Protein AF-A0A2V6A8P5-F1 (afdb_monomer)

Sequence (313 aa):
MTALAIDPACNVTTCRLWLGAAGGGVWRTTNALATTPSWSFVSGVLHSGAIGALTYDAAHGVLWAGTGEPNASGDSNAGAGIWKSTDGGNNWTFVPASVFNLSTFSPGSGTNGTYSGNAFLGRSIASIVVNPSNPNILYVSSTRGVVGISSTTGGGTSNPAPPRPPFGLFKSTDGGNTFKFIWDGGSSCPNLGFPGLCDGNSSDASLRGVTDVKLDPNNPNIVYAATYPSPNSSGGGIWRSTDAGVTWTQIHGPQNAADNSDRAAFDVVKLSPTVTRMYAQIGNAGLKCRPARAATSAPVNAGTTTSWLPLVL

Solvent-accessible surface area (backbone atoms only — not comparable to full-atom values): 15981 Å² total; per-residue (Å²): 116,53,22,60,29,60,46,88,81,44,46,91,84,44,15,39,35,38,39,18,18,66,69,70,23,33,33,37,27,57,32,62,74,46,99,76,55,60,78,43,84,33,44,83,85,59,86,36,38,14,17,12,18,42,34,56,44,74,84,77,50,35,34,38,38,20,14,1,20,46,77,68,50,96,81,19,36,28,9,59,26,45,34,39,12,75,65,82,35,73,51,75,43,81,49,62,27,32,31,72,74,38,60,18,37,42,89,96,72,47,74,49,48,64,28,67,46,47,52,33,55,48,21,1,22,24,21,60,37,66,39,83,91,40,72,30,34,34,42,40,19,16,11,48,8,27,57,66,72,45,98,46,92,91,53,49,36,60,49,69,72,76,52,43,60,57,49,13,34,30,38,22,77,62,58,39,50,39,44,43,75,54,38,19,35,37,78,84,57,70,69,63,102,56,99,72,70,57,32,46,71,51,80,23,20,21,79,43,8,16,50,33,52,47,58,40,80,73,43,72,42,28,32,36,38,17,12,16,8,9,60,77,34,86,14,20,10,34,31,39,13,79,60,61,48,51,44,72,43,81,75,38,70,38,70,44,33,70,39,53,69,21,36,33,49,72,50,71,44,67,76,46,90,83,29,48,39,40,44,31,36,56,44,68,76,97,72,79,92,69,71,66,50,35,24,38,47,60,50,72,81,52,99,68,92,78,54,69,44,68,65,82,130

Radius of gyration: 18.83 Å; Cα contacts (8 Å, |Δi|>4): 938; chains: 1; bounding box: 45×48×55 Å

pLDDT: mean 81.9, std 18.72, range [28.64, 98.5]

Nearest PDB structures (foldseek):
  6p2k-assembly1_B  TM=6.420E-01  e=2.690E-07  Simiduia agarivorans SA1 = DSM 21679
  8cuk-assembly3_C  TM=3.876E-01  e=9.031E-03  Saccharomyces cerevisiae
  6zqc-assembly1_UU  TM=2.233E-01  e=2.137E-03  Saccharomyces cerevisiae S288C
  7c3e-assembly1_B  TM=2.980E-01  e=3.416E-02  Orbilia oligospora ATCC 24927
  4nsx-assembly1_A  TM=2.164E-01  e=2.589E-02  Saccharomyces cerevisiae S288C

Secondary structure (DSSP, 8-state):
--EEEE-TT--SS-B-EEEE-SSS-EEEESBTTSSS---EE--SS-S-S-EEEEEEETTTTEEEEEES-TT--TT-BPPB-EEEESSTTSS-EE---EEEEEEEEETTTEEEEEEEEETTBTSEEEEEEEETTEEEEEEEEEE--B----SSTT----SPSSS-PPSSEEEESSTTSB-EEEE-S-SS----SSS----S-STTS-SSBEEEEEE-SS-TT-EEEEEPPPTTSS--EEEEESSTTSS-EEEE--S-TT-TT--EEEEEEEEETTEEEEEEEE-S---S------EEESPTTS-----EEEP--

Mean predicted aligned error: 8.08 Å

Foldseek 3Di:
DQEKEWDPPDDQVWTWIWDADQQQAIKIWGRVNDPDTDIDHQQPPQVTSAWNYWYQLNLQQKIKTWGWHLLPDPQTAAGQGMWMDNPSRNDIDGFFAWDFQQFAAAPPPGTQGTDTGHQRGQWGWQYKDADNVALQKIKTFTWFHWDDDDPDDPPTRSGDDPPDHAGEMWIGNGNNNYIDHQAQQFQPDADDPDRDDVNQRPLWGQNTYWNYKDAAPLHRLKIKTFTFARLRDQTGDIWIDNGNRNHIDHLDTAPDNNDSSKTKDKDWDDPDNQAIWMFMFIGHDPDDDPPRQRFTDGGPPDPDSDGRDGDDD

Structure (mmCIF, N/CA/C/O backbone):
data_AF-A0A2V6A8P5-F1
#
_entry.id   AF-A0A2V6A8P5-F1
#
loop_
_atom_site.group_PDB
_atom_site.id
_atom_site.type_symbol
_atom_site.label_atom_id
_atom_site.label_alt_id
_atom_site.label_comp_id
_atom_site.label_asym_id
_atom_site.label_entity_id
_atom_site.label_seq_id
_atom_site.pdbx_PDB_ins_code
_atom_site.Cartn_x
_atom_site.Cartn_y
_atom_site.Cartn_z
_atom_site.occupancy
_atom_site.B_iso_or_equiv
_atom_site.auth_seq_id
_atom_site.auth_comp_id
_atom_site.auth_asym_id
_atom_site.auth_atom_id
_atom_site.pdbx_PDB_model_num
ATOM 1 N N . MET A 1 1 ? 7.399 -3.698 14.949 1.00 79.12 1 MET A N 1
ATOM 2 C CA . MET A 1 1 ? 6.118 -3.311 14.323 1.00 79.12 1 MET A CA 1
ATOM 3 C C . MET A 1 1 ? 6.445 -2.657 13.001 1.00 79.12 1 MET A C 1
ATOM 5 O O . MET A 1 1 ? 7.385 -1.876 12.956 1.00 79.12 1 MET A O 1
ATOM 9 N N . THR A 1 2 ? 5.729 -3.018 11.950 1.00 90.31 2 THR A N 1
ATOM 10 C CA . THR A 1 2 ? 5.995 -2.598 10.566 1.00 90.31 2 THR A CA 1
ATOM 11 C C . THR A 1 2 ? 4.774 -1.952 9.919 1.00 90.31 2 THR A C 1
ATOM 13 O O . THR A 1 2 ? 4.938 -1.157 9.004 1.00 90.31 2 THR A O 1
ATOM 16 N N . ALA A 1 3 ? 3.572 -2.228 10.433 1.00 94.38 3 ALA A N 1
ATOM 17 C CA . ALA A 1 3 ? 2.332 -1.596 10.005 1.00 94.38 3 ALA A CA 1
ATOM 18 C C . ALA A 1 3 ? 1.396 -1.349 11.198 1.00 94.38 3 ALA A C 1
ATOM 20 O O . ALA A 1 3 ? 1.446 -2.070 12.198 1.00 94.38 3 ALA A O 1
ATOM 21 N N . LEU A 1 4 ? 0.529 -0.347 11.072 1.00 95.25 4 LEU A N 1
ATOM 22 C CA . LEU A 1 4 ? -0.461 0.048 12.070 1.00 95.25 4 LEU A CA 1
ATOM 23 C C . LEU A 1 4 ? -1.725 0.518 11.344 1.00 95.25 4 LEU A C 1
ATOM 25 O O . LEU A 1 4 ? -1.636 1.309 10.409 1.00 95.25 4 LEU A O 1
ATOM 29 N N . ALA A 1 5 ? -2.891 0.077 11.804 1.00 96.88 5 ALA A N 1
ATOM 30 C CA . ALA A 1 5 ? -4.176 0.658 11.430 1.00 96.88 5 ALA A CA 1
ATOM 31 C C . ALA A 1 5 ? -4.999 0.922 12.690 1.00 96.88 5 ALA A C 1
ATOM 33 O O . ALA A 1 5 ? -4.981 0.126 13.630 1.00 96.88 5 ALA A O 1
ATOM 34 N N . ILE A 1 6 ? -5.735 2.026 12.702 1.00 96.06 6 ILE A N 1
ATOM 35 C CA . ILE A 1 6 ? -6.626 2.403 13.797 1.00 96.06 6 ILE A CA 1
ATOM 36 C C . ILE A 1 6 ? -8.036 2.577 13.252 1.00 96.06 6 ILE A C 1
ATOM 38 O O . ILE A 1 6 ? -8.229 3.080 12.147 1.00 96.06 6 ILE A O 1
ATOM 42 N N . ASP A 1 7 ? -9.020 2.128 14.019 1.00 96.00 7 ASP A N 1
ATOM 43 C CA . ASP A 1 7 ? -10.416 2.402 13.724 1.00 96.00 7 ASP A CA 1
ATOM 44 C C . ASP A 1 7 ? -10.720 3.884 14.009 1.00 96.00 7 ASP A C 1
ATOM 46 O O . ASP A 1 7 ? -10.495 4.324 15.139 1.00 96.00 7 ASP A O 1
ATOM 50 N N . PRO A 1 8 ? -11.246 4.664 13.046 1.00 94.25 8 PRO A N 1
ATOM 51 C CA . PRO A 1 8 ? -11.625 6.059 13.272 1.00 94.25 8 PRO A CA 1
ATOM 52 C C . PRO A 1 8 ? -12.661 6.255 14.386 1.00 94.25 8 PRO A C 1
ATOM 54 O O . PRO A 1 8 ? -12.761 7.350 14.929 1.00 94.25 8 PRO A O 1
ATOM 57 N N . ALA A 1 9 ? -13.414 5.211 14.752 1.00 93.75 9 ALA A N 1
ATOM 58 C CA . ALA A 1 9 ? -14.329 5.237 15.893 1.00 93.75 9 ALA A CA 1
ATOM 59 C C . ALA A 1 9 ? -13.618 5.126 17.261 1.00 93.75 9 ALA A C 1
ATOM 61 O O . ALA A 1 9 ? -14.279 5.159 18.305 1.00 93.75 9 ALA A O 1
ATOM 62 N N . CYS A 1 10 ? -12.287 4.975 17.275 1.00 95.31 10 CYS A N 1
ATOM 63 C CA . CYS A 1 10 ? -11.488 4.914 18.491 1.00 95.31 10 CYS A CA 1
ATOM 64 C C . CYS A 1 10 ? -11.716 6.145 19.377 1.00 95.31 10 CYS A C 1
ATOM 66 O O . CYS A 1 10 ? -11.610 7.293 18.952 1.00 95.31 10 CYS A O 1
ATOM 68 N N . ASN A 1 11 ? -11.991 5.879 20.646 1.00 94.56 11 ASN A N 1
ATOM 69 C CA . ASN A 1 11 ? -12.129 6.858 21.707 1.00 94.56 11 ASN A CA 1
ATOM 70 C C . ASN A 1 11 ? -11.611 6.251 23.025 1.00 94.56 11 ASN A C 1
ATOM 72 O O . ASN A 1 11 ? -11.153 5.107 23.067 1.00 94.56 11 ASN A O 1
ATOM 76 N N . VAL A 1 12 ? -11.677 7.018 24.114 1.00 91.31 12 VAL A N 1
ATOM 77 C CA . VAL A 1 12 ? -11.114 6.628 25.418 1.00 91.31 12 VAL A CA 1
ATOM 78 C C . VAL A 1 12 ? -11.754 5.383 26.048 1.00 91.31 12 VAL A C 1
ATOM 80 O O . VAL A 1 12 ? -11.122 4.765 26.899 1.00 91.31 12 VAL A O 1
ATOM 83 N N . THR A 1 13 ? -12.973 4.992 25.655 1.00 90.06 13 THR A N 1
ATOM 84 C CA . THR A 1 13 ? -13.647 3.791 26.184 1.00 90.06 13 THR A CA 1
ATOM 85 C C . THR A 1 13 ? -13.493 2.585 25.260 1.00 90.06 13 THR A C 1
ATOM 87 O O . THR A 1 13 ? -13.288 1.469 25.734 1.00 90.06 13 THR A O 1
ATOM 90 N N . THR A 1 14 ? -13.546 2.796 23.944 1.00 92.75 14 THR A N 1
ATOM 91 C CA . THR A 1 14 ? -13.392 1.746 22.930 1.00 92.75 14 THR A CA 1
ATOM 92 C C . THR A 1 14 ? -12.397 2.190 21.872 1.00 92.75 14 THR A C 1
ATOM 94 O O . THR A 1 14 ? -12.655 3.153 21.153 1.00 92.75 14 THR A O 1
ATOM 97 N N . CYS A 1 15 ? -11.286 1.473 21.723 1.00 96.00 15 CYS A N 1
ATOM 98 C CA . CYS A 1 15 ? -10.281 1.800 20.718 1.00 96.00 15 CYS A CA 1
ATOM 99 C C . CYS A 1 15 ? -9.759 0.543 20.035 1.00 96.00 15 CYS A C 1
ATOM 101 O O . CYS A 1 15 ? -8.900 -0.168 20.567 1.00 96.00 15 CYS A O 1
ATOM 103 N N . ARG A 1 16 ? -10.297 0.277 18.842 1.00 96.69 16 ARG A N 1
ATOM 104 C CA . ARG A 1 16 ? -9.871 -0.840 18.006 1.00 96.69 16 ARG A CA 1
ATOM 105 C C . ARG A 1 16 ? -8.667 -0.450 17.157 1.00 96.69 16 ARG A C 1
ATOM 107 O O . ARG A 1 16 ? -8.680 0.570 16.474 1.00 96.69 16 ARG A O 1
ATOM 114 N N . LEU A 1 17 ? -7.629 -1.276 17.220 1.00 97.25 17 LEU A N 1
ATOM 115 C CA . LEU A 1 17 ? -6.342 -1.028 16.580 1.00 97.25 17 LEU A CA 1
ATOM 116 C C . LEU A 1 17 ? -5.724 -2.359 16.139 1.00 97.25 17 LEU A C 1
ATOM 118 O O . LEU A 1 17 ? -5.846 -3.368 16.841 1.00 97.25 17 LEU A O 1
ATOM 122 N N . TRP A 1 18 ? -5.059 -2.351 14.985 1.00 98.12 18 TRP A N 1
ATOM 123 C CA . TRP A 1 18 ? -4.348 -3.493 14.416 1.00 98.12 18 TRP A CA 1
ATOM 124 C C . TRP A 1 18 ? -2.866 -3.200 14.214 1.00 98.12 18 TRP A C 1
ATOM 126 O O . TRP A 1 18 ? -2.501 -2.139 13.711 1.00 98.12 18 TRP A O 1
ATOM 136 N N . LEU A 1 19 ? -2.020 -4.167 14.553 1.00 97.12 19 LEU A N 1
ATOM 137 C CA . LEU A 1 19 ? -0.571 -4.105 14.404 1.00 97.12 19 LEU A CA 1
ATOM 138 C C . LEU A 1 19 ? -0.075 -5.180 13.455 1.00 97.12 19 LEU A C 1
ATOM 140 O O . LEU A 1 19 ? -0.443 -6.340 13.599 1.00 97.12 19 LEU A O 1
ATOM 144 N N . GLY A 1 20 ? 0.809 -4.799 12.542 1.00 95.88 20 GLY A N 1
ATOM 145 C CA . GLY A 1 20 ? 1.588 -5.703 11.709 1.00 95.88 20 GLY A CA 1
ATOM 146 C C . GLY A 1 20 ? 3.015 -5.824 12.233 1.00 95.88 20 GLY A C 1
ATOM 147 O O . GLY A 1 20 ? 3.639 -4.829 12.626 1.00 95.88 20 GLY A O 1
ATOM 148 N N . ALA A 1 21 ? 3.540 -7.044 12.249 1.00 93.19 21 ALA A N 1
ATOM 149 C CA . ALA A 1 21 ? 4.915 -7.334 12.632 1.00 93.19 21 ALA A CA 1
ATOM 150 C C . ALA A 1 21 ? 5.784 -7.743 11.430 1.00 93.19 21 ALA A C 1
ATOM 152 O O . ALA A 1 21 ? 5.290 -8.254 10.429 1.00 93.19 21 ALA A O 1
ATOM 153 N N . ALA A 1 22 ? 7.097 -7.570 11.599 1.00 89.00 22 ALA A N 1
ATOM 154 C CA . ALA A 1 22 ? 8.154 -7.970 10.667 1.00 89.00 22 ALA A CA 1
ATOM 155 C C . ALA A 1 22 ? 8.118 -9.468 10.302 1.00 89.00 22 ALA A C 1
ATOM 157 O O . ALA A 1 22 ? 8.362 -9.851 9.168 1.00 89.00 22 ALA A O 1
ATOM 158 N N . GLY A 1 23 ? 7.741 -10.318 11.261 1.00 88.56 23 GLY A N 1
ATOM 159 C CA . GLY A 1 23 ? 7.624 -11.770 11.081 1.00 88.56 23 GLY A CA 1
ATOM 160 C C . GLY A 1 23 ? 6.649 -12.422 12.064 1.00 88.56 23 GLY A C 1
ATOM 161 O O . GLY A 1 23 ? 6.809 -13.582 12.418 1.00 88.56 23 GLY A O 1
ATOM 162 N N . GLY A 1 24 ? 5.672 -11.659 12.561 1.00 91.38 24 GLY A N 1
ATOM 163 C CA . GLY A 1 24 ? 4.768 -12.069 13.646 1.00 91.38 24 GLY A CA 1
ATOM 164 C C . GLY A 1 24 ? 3.286 -11.860 13.344 1.00 91.38 24 GLY A C 1
ATOM 165 O O . GLY A 1 24 ? 2.476 -11.908 14.266 1.00 91.38 24 GLY A O 1
ATOM 166 N N . GLY A 1 25 ? 2.941 -11.589 12.083 1.00 95.12 25 GLY A N 1
ATOM 167 C CA . GLY A 1 25 ? 1.573 -11.433 11.604 1.00 95.12 25 GLY A CA 1
ATOM 168 C C . GLY A 1 25 ? 0.853 -10.176 12.104 1.00 95.12 25 GLY A C 1
ATOM 169 O O . GLY A 1 25 ? 1.473 -9.182 12.490 1.00 95.12 25 GLY A O 1
ATOM 170 N N . VAL A 1 26 ? -0.475 -10.230 12.045 1.00 97.75 26 VAL A N 1
ATOM 171 C CA . VAL A 1 26 ? -1.430 -9.209 12.464 1.00 97.75 26 VAL A CA 1
ATOM 172 C C . VAL A 1 26 ? -1.963 -9.505 13.866 1.00 97.75 26 VAL A C 1
ATOM 174 O O . VAL A 1 26 ? -2.438 -10.606 14.155 1.00 97.75 26 VAL A O 1
ATOM 177 N N . TRP A 1 27 ? -1.942 -8.484 14.715 1.00 97.50 27 TRP A N 1
ATOM 178 C CA . TRP A 1 27 ? -2.516 -8.475 16.059 1.00 97.50 27 TRP A CA 1
ATOM 179 C C . TRP A 1 27 ? -3.604 -7.414 16.149 1.00 97.50 27 TRP A C 1
ATOM 181 O O . TRP A 1 27 ? -3.494 -6.369 15.516 1.00 97.50 27 TRP A O 1
ATOM 191 N N . ARG A 1 28 ? -4.639 -7.655 16.951 1.00 97.62 28 ARG A N 1
ATOM 192 C CA . ARG A 1 28 ? -5.741 -6.719 17.190 1.00 97.62 28 ARG A CA 1
ATOM 193 C C . ARG A 1 28 ? -5.943 -6.491 18.678 1.00 97.62 28 ARG A C 1
ATOM 195 O O . ARG A 1 28 ? -5.914 -7.438 19.456 1.00 97.62 28 ARG A O 1
ATOM 202 N N . THR A 1 29 ? -6.256 -5.258 19.039 1.00 97.31 29 THR A N 1
ATOM 203 C CA . THR A 1 29 ? -6.829 -4.886 20.335 1.00 97.31 29 THR A CA 1
ATOM 204 C C . THR A 1 29 ? -8.140 -4.127 20.122 1.00 97.31 29 THR A C 1
ATOM 206 O O . THR A 1 29 ? -8.362 -3.563 19.048 1.00 97.31 29 THR A O 1
ATOM 209 N N . THR A 1 30 ? -9.020 -4.118 21.123 1.00 96.38 30 THR A N 1
ATOM 210 C CA . THR A 1 30 ? -10.238 -3.282 21.170 1.00 96.38 30 THR A CA 1
ATOM 211 C C . THR A 1 30 ? -10.182 -2.215 22.266 1.00 96.38 30 THR A C 1
ATOM 213 O O . THR A 1 30 ? -11.103 -1.407 22.389 1.00 96.38 30 THR A O 1
ATOM 216 N N . ASN A 1 31 ? -9.108 -2.198 23.056 1.00 96.19 31 ASN A N 1
ATOM 217 C CA . ASN A 1 31 ? -8.891 -1.291 24.176 1.00 96.19 31 ASN A CA 1
ATOM 218 C C . ASN A 1 31 ? -7.477 -0.687 24.127 1.00 96.19 31 ASN A C 1
ATOM 220 O O . ASN A 1 31 ? -6.791 -0.630 25.144 1.00 96.19 31 ASN A O 1
ATOM 224 N N . ALA A 1 32 ? -7.043 -0.217 22.950 1.00 96.06 32 ALA A N 1
ATOM 225 C CA . ALA A 1 32 ? -5.676 0.271 22.728 1.00 96.06 32 ALA A CA 1
ATOM 226 C C . ALA A 1 32 ? -5.230 1.397 23.681 1.00 96.06 32 ALA A C 1
ATOM 228 O O . ALA A 1 32 ? -4.035 1.560 23.905 1.00 96.06 32 ALA A O 1
ATOM 229 N N . LEU A 1 33 ? -6.181 2.168 24.222 1.00 95.50 33 LEU A N 1
ATOM 230 C CA . LEU A 1 33 ? -5.933 3.278 25.150 1.00 95.50 33 LEU A CA 1
ATOM 231 C C . LEU A 1 33 ? -6.040 2.880 26.634 1.00 95.50 33 LEU A C 1
ATOM 233 O O . LEU A 1 33 ? -5.908 3.738 27.504 1.00 95.50 33 LEU A O 1
ATOM 237 N N . ALA A 1 34 ? -6.293 1.605 26.946 1.00 94.38 34 ALA A N 1
ATOM 238 C CA . ALA A 1 34 ? -6.273 1.117 28.322 1.00 94.38 34 ALA A CA 1
ATOM 239 C C . ALA A 1 34 ? -4.844 1.128 28.889 1.00 94.38 34 ALA A C 1
ATOM 241 O O . ALA A 1 34 ? -3.869 1.018 28.150 1.00 94.38 34 ALA A O 1
ATOM 242 N N . THR A 1 35 ? -4.717 1.184 30.217 1.00 94.62 35 THR A N 1
ATOM 243 C CA . THR A 1 35 ? -3.418 1.080 30.910 1.00 94.62 35 THR A CA 1
ATOM 244 C C . THR A 1 35 ? -2.680 -0.217 30.575 1.00 94.62 35 THR A C 1
ATOM 246 O O . THR A 1 35 ? -1.459 -0.215 30.439 1.00 94.62 35 THR A O 1
ATOM 249 N N . THR A 1 36 ? -3.433 -1.302 30.385 1.00 94.88 36 THR A N 1
ATOM 250 C CA . THR A 1 36 ? -2.929 -2.601 29.936 1.00 94.88 36 THR A CA 1
ATOM 251 C C . THR A 1 36 ? -3.817 -3.116 28.797 1.00 94.88 36 THR A C 1
ATOM 253 O O . THR A 1 36 ? -4.815 -3.796 29.057 1.00 94.88 36 THR A O 1
ATOM 256 N N . PRO A 1 37 ? -3.510 -2.780 27.531 1.00 95.25 37 PRO A N 1
ATOM 257 C CA . PRO A 1 37 ? -4.284 -3.250 26.386 1.00 95.25 37 PRO A CA 1
ATOM 258 C C . PRO A 1 37 ? -4.187 -4.769 26.227 1.00 95.25 37 PRO A C 1
ATOM 260 O O . PRO A 1 37 ? -3.113 -5.353 26.391 1.00 95.25 37 PRO A O 1
ATOM 263 N N . SER A 1 38 ? -5.295 -5.415 25.866 1.00 96.00 38 SER A N 1
ATOM 264 C CA . SER A 1 38 ? -5.312 -6.841 25.534 1.00 96.00 38 SER A CA 1
ATOM 265 C C . SER A 1 38 ? -5.185 -7.030 24.026 1.00 96.00 38 SER A C 1
ATOM 267 O O . SER A 1 38 ? -5.804 -6.312 23.238 1.00 96.00 38 SER A O 1
ATOM 269 N N . TRP A 1 39 ? -4.370 -8.001 23.617 1.00 96.50 39 TRP A N 1
ATOM 270 C CA . TRP A 1 39 ? -4.069 -8.269 22.214 1.00 96.50 39 TRP A CA 1
ATOM 271 C C . TRP A 1 39 ? -4.465 -9.688 21.829 1.00 96.50 39 TRP A C 1
ATOM 273 O O . TRP A 1 39 ? -4.246 -10.639 22.576 1.00 96.50 39 TRP A O 1
ATOM 283 N N . SER A 1 40 ? -5.014 -9.834 20.630 1.00 96.56 40 SER A N 1
ATOM 284 C CA . SER A 1 40 ? -5.330 -11.117 20.011 1.00 96.56 40 SER A CA 1
ATOM 285 C C . SER A 1 40 ? -4.594 -11.232 18.685 1.00 96.56 40 SER A C 1
ATOM 287 O O . SER A 1 40 ? -4.610 -10.298 17.884 1.00 96.56 40 SER A O 1
ATOM 289 N N . PHE A 1 41 ? -3.963 -12.375 18.437 1.00 96.25 41 PHE A N 1
ATOM 290 C CA . PHE A 1 41 ? -3.414 -12.691 17.123 1.00 96.25 41 PHE A CA 1
ATOM 291 C C . PHE A 1 41 ? -4.560 -12.993 16.151 1.00 96.25 41 PHE A C 1
ATOM 293 O O . PHE A 1 41 ? -5.425 -13.810 16.459 1.00 96.25 41 PHE A O 1
ATOM 300 N N . VAL A 1 42 ? -4.577 -12.329 14.993 1.00 96.38 42 VAL A N 1
ATOM 301 C CA . VAL A 1 42 ? -5.696 -12.387 14.035 1.00 96.38 42 VAL A CA 1
ATOM 302 C C . VAL A 1 42 ? -5.253 -12.696 12.602 1.00 96.38 42 VAL A C 1
ATOM 304 O O . VAL A 1 42 ? -6.032 -12.550 11.681 1.00 96.38 42 VAL A O 1
ATOM 307 N N . SER A 1 43 ? -4.013 -13.117 12.348 1.00 90.56 43 SER A N 1
ATOM 308 C CA . SER A 1 43 ? -3.564 -13.327 10.955 1.00 90.56 43 SER A CA 1
ATOM 309 C C . SER A 1 43 ? -4.275 -14.472 10.237 1.00 90.56 43 SER A C 1
ATOM 311 O O . SER A 1 43 ? -4.459 -14.413 9.028 1.00 90.56 43 SER A O 1
ATOM 313 N N . GLY A 1 44 ? -4.602 -15.559 10.945 1.00 82.94 44 GLY A N 1
ATOM 314 C CA . GLY A 1 44 ? -4.939 -16.818 10.279 1.00 82.94 44 GLY A CA 1
ATOM 315 C C . GLY A 1 44 ? -3.839 -17.222 9.282 1.00 82.94 44 GLY A C 1
ATOM 316 O O . GLY A 1 44 ? -2.670 -17.320 9.659 1.00 82.94 44 GLY A O 1
ATOM 317 N N . VAL A 1 45 ? -4.204 -17.410 8.008 1.00 79.81 45 VAL A N 1
ATOM 318 C CA . VAL A 1 45 ? -3.300 -17.803 6.914 1.00 79.81 45 VAL A CA 1
ATOM 319 C C . VAL A 1 45 ? -3.087 -16.624 5.952 1.00 79.81 45 VAL A C 1
ATOM 321 O O . VAL A 1 45 ? -3.871 -16.426 5.034 1.00 79.81 45 VAL A O 1
ATOM 324 N N . LEU A 1 46 ? -2.010 -15.851 6.142 1.00 89.19 46 LEU A N 1
ATOM 325 C CA . LEU A 1 46 ? -1.602 -14.764 5.223 1.00 89.19 46 LEU A CA 1
ATOM 326 C C . LEU A 1 46 ? -0.473 -15.172 4.261 1.00 89.19 46 LEU A C 1
ATOM 328 O O . LEU A 1 46 ? 0.059 -14.338 3.532 1.00 89.19 46 LEU A O 1
ATOM 332 N N . HIS A 1 47 ? -0.062 -16.445 4.284 1.00 89.44 47 HIS A N 1
ATOM 333 C CA . HIS A 1 47 ? 1.071 -17.016 3.529 1.00 89.44 47 HIS A CA 1
ATOM 334 C C . HIS A 1 47 ? 2.453 -16.372 3.786 1.00 89.44 47 HIS A C 1
ATOM 336 O O . HIS A 1 47 ? 3.458 -16.865 3.286 1.00 89.44 47 HIS A O 1
ATOM 342 N N . SER A 1 48 ? 2.530 -15.318 4.598 1.00 89.38 48 SER A N 1
ATOM 343 C CA . SER A 1 48 ? 3.758 -14.743 5.142 1.00 89.38 48 SER A CA 1
ATOM 344 C C . SER A 1 48 ? 3.458 -14.121 6.507 1.00 89.38 48 SER A C 1
ATOM 346 O O . SER A 1 48 ? 2.411 -13.502 6.698 1.00 89.38 48 SER A O 1
ATOM 348 N N . GLY A 1 49 ? 4.369 -14.297 7.468 1.00 90.06 49 GLY A N 1
ATOM 349 C CA . GLY A 1 49 ? 4.289 -13.651 8.783 1.00 90.06 49 GLY A CA 1
ATOM 350 C C . GLY A 1 49 ? 4.721 -12.181 8.763 1.00 90.06 49 GLY A C 1
ATOM 351 O O . GLY A 1 49 ? 4.533 -11.480 9.756 1.00 90.06 49 GLY A O 1
ATOM 352 N N . ALA A 1 50 ? 5.299 -11.719 7.654 1.00 93.56 50 ALA A N 1
ATOM 353 C CA . ALA A 1 50 ? 5.710 -10.340 7.460 1.00 93.56 50 ALA A CA 1
ATOM 354 C C . ALA A 1 50 ? 4.539 -9.484 6.984 1.00 93.56 50 ALA A C 1
ATOM 356 O O . ALA A 1 50 ? 3.928 -9.795 5.961 1.00 93.56 50 ALA A O 1
ATOM 357 N N . ILE A 1 51 ? 4.252 -8.394 7.696 1.00 96.94 51 ILE A N 1
ATOM 358 C CA . ILE A 1 51 ? 3.155 -7.472 7.382 1.00 96.94 51 ILE A CA 1
ATOM 359 C C . ILE A 1 51 ? 3.710 -6.075 7.134 1.00 96.94 51 ILE A C 1
ATOM 361 O O . ILE A 1 51 ? 4.197 -5.426 8.057 1.00 96.94 51 ILE A O 1
ATOM 365 N N . GLY A 1 52 ? 3.604 -5.598 5.902 1.00 96.00 52 GLY A N 1
ATOM 366 C CA . GLY A 1 52 ? 4.176 -4.325 5.470 1.00 96.00 52 GLY A CA 1
ATOM 367 C C . GLY A 1 52 ? 3.158 -3.200 5.394 1.00 96.00 52 GLY A C 1
ATOM 368 O O . GLY A 1 52 ? 3.512 -2.043 5.594 1.00 96.00 52 GLY A O 1
ATOM 369 N N . ALA A 1 53 ? 1.883 -3.540 5.193 1.00 97.31 53 ALA A N 1
ATOM 370 C CA . ALA A 1 53 ? 0.796 -2.574 5.157 1.00 97.31 53 ALA A CA 1
ATOM 371 C C . ALA A 1 53 ? -0.435 -3.091 5.904 1.00 97.31 53 ALA A C 1
ATOM 373 O O . ALA A 1 53 ? -0.818 -4.254 5.769 1.00 97.31 53 ALA A O 1
ATOM 374 N N . LEU A 1 54 ? -1.079 -2.196 6.648 1.00 97.75 54 LEU A N 1
ATOM 375 C CA . LEU A 1 54 ? -2.415 -2.371 7.202 1.00 97.75 54 LEU A CA 1
ATOM 376 C C . LEU A 1 54 ? -3.204 -1.098 6.932 1.00 97.75 54 LEU A C 1
ATOM 378 O O . LEU A 1 54 ? -2.700 0.004 7.133 1.00 97.75 54 LEU A O 1
ATOM 382 N N . THR A 1 55 ? -4.440 -1.233 6.469 1.00 97.25 55 THR A N 1
ATOM 383 C CA . THR A 1 55 ? -5.335 -0.092 6.252 1.00 97.25 55 THR A CA 1
ATOM 384 C C . THR A 1 55 ? -6.759 -0.505 6.541 1.00 97.25 55 THR A C 1
ATOM 386 O O . THR A 1 55 ? -7.239 -1.498 6.001 1.00 97.25 55 THR A O 1
ATOM 389 N N . TYR A 1 56 ? -7.428 0.252 7.406 1.00 97.69 56 TYR A N 1
ATOM 390 C CA . TYR A 1 56 ? -8.837 0.052 7.701 1.00 97.69 56 TYR A CA 1
ATOM 391 C C . TYR A 1 56 ? -9.665 1.086 6.945 1.00 97.69 56 TYR A C 1
ATOM 393 O O . TYR A 1 56 ? -9.651 2.275 7.258 1.00 97.69 56 TYR A O 1
ATOM 401 N N . ASP A 1 57 ? -10.376 0.613 5.932 1.00 96.31 57 ASP A N 1
ATOM 402 C CA . ASP A 1 57 ? -11.355 1.388 5.193 1.00 96.31 57 ASP A CA 1
ATOM 403 C C . ASP A 1 57 ? -12.678 1.380 5.964 1.00 96.31 57 ASP A C 1
ATOM 405 O O . ASP A 1 57 ? -13.530 0.505 5.796 1.00 96.31 57 ASP A O 1
ATOM 409 N N . ALA A 1 58 ? -12.821 2.351 6.865 1.00 94.06 58 ALA A N 1
ATOM 410 C CA . ALA A 1 58 ? -13.984 2.458 7.736 1.00 94.06 58 ALA A CA 1
ATOM 411 C C . ALA A 1 58 ? -15.286 2.756 6.977 1.00 94.06 58 ALA A C 1
ATOM 413 O O . ALA A 1 58 ? -16.350 2.365 7.452 1.00 94.06 58 ALA A O 1
ATOM 414 N N . ALA A 1 59 ? -15.214 3.399 5.804 1.00 93.62 59 ALA A N 1
ATOM 415 C CA . ALA A 1 59 ? -16.390 3.696 4.985 1.00 93.62 59 ALA A CA 1
ATOM 416 C C . ALA A 1 59 ? -17.061 2.416 4.459 1.00 93.62 59 ALA A C 1
ATOM 418 O O . ALA A 1 59 ? -18.276 2.389 4.271 1.00 93.62 59 ALA A O 1
ATOM 419 N N . HIS A 1 60 ? -16.281 1.346 4.283 1.00 95.38 60 HIS A N 1
ATOM 420 C CA . HIS A 1 60 ? -16.757 0.068 3.750 1.00 95.38 60 HIS A CA 1
ATOM 421 C C . HIS A 1 60 ? -16.576 -1.108 4.723 1.00 95.38 60 HIS A C 1
ATOM 423 O O . HIS A 1 60 ? -16.935 -2.238 4.396 1.00 95.38 60 HIS A O 1
ATOM 429 N N . GLY A 1 61 ? -16.027 -0.867 5.919 1.00 95.94 61 GLY A N 1
ATOM 430 C CA . GLY A 1 61 ? -15.813 -1.888 6.946 1.00 95.94 61 GLY A CA 1
ATOM 431 C C . GLY A 1 61 ? -14.776 -2.950 6.564 1.00 95.94 61 GLY A C 1
ATOM 432 O O . GLY A 1 61 ? -14.885 -4.092 7.010 1.00 95.94 61 GLY A O 1
ATOM 433 N N . VAL A 1 62 ? -13.783 -2.601 5.737 1.00 97.81 62 VAL A N 1
ATOM 434 C CA . VAL A 1 62 ? -12.784 -3.552 5.222 1.00 97.81 62 VAL A CA 1
ATOM 435 C C . VAL A 1 62 ? -11.402 -3.253 5.788 1.00 97.81 62 VAL A C 1
ATOM 437 O O . VAL A 1 62 ? -10.866 -2.159 5.629 1.00 97.81 62 VAL A O 1
ATOM 440 N N . LEU A 1 63 ? -10.785 -4.253 6.411 1.00 98.00 63 LEU A N 1
ATOM 441 C CA . LEU A 1 63 ? -9.374 -4.228 6.776 1.00 98.00 63 LEU A CA 1
ATOM 442 C C . LEU A 1 63 ? -8.549 -4.867 5.659 1.00 98.00 63 LEU A C 1
ATOM 444 O O . LEU A 1 63 ? -8.757 -6.029 5.318 1.00 98.00 63 LEU A O 1
ATOM 448 N N . TRP A 1 64 ? -7.588 -4.128 5.125 1.00 98.19 64 TRP A N 1
ATOM 449 C CA . TRP A 1 64 ? -6.630 -4.596 4.132 1.00 98.19 64 TRP A CA 1
ATOM 450 C C . TRP A 1 64 ? -5.286 -4.885 4.790 1.00 98.19 64 TRP A C 1
ATOM 452 O O . TRP A 1 64 ? -4.827 -4.112 5.633 1.00 98.19 64 TRP A O 1
ATOM 462 N N . ALA A 1 65 ? -4.646 -5.975 4.373 1.00 98.06 65 ALA A N 1
ATOM 463 C CA . ALA A 1 65 ? -3.291 -6.331 4.766 1.00 98.06 65 ALA A CA 1
ATOM 464 C C . ALA A 1 65 ? -2.424 -6.582 3.535 1.00 98.06 65 ALA A C 1
ATOM 466 O O . ALA A 1 65 ? -2.794 -7.329 2.631 1.00 98.06 65 ALA A O 1
ATOM 467 N N . GLY A 1 66 ? -1.248 -5.971 3.524 1.00 97.69 66 GLY A N 1
ATOM 468 C CA . GLY A 1 66 ? -0.187 -6.245 2.571 1.00 97.69 66 GLY A CA 1
ATOM 469 C C . GLY A 1 66 ? 0.943 -6.987 3.261 1.00 97.69 66 GLY A C 1
ATOM 470 O O . GLY A 1 66 ? 1.418 -6.559 4.313 1.00 97.69 66 GLY A O 1
ATOM 471 N N . THR A 1 67 ? 1.368 -8.101 2.678 1.00 96.81 67 THR A N 1
ATOM 472 C CA . THR A 1 67 ? 2.441 -8.925 3.249 1.00 96.81 67 THR A CA 1
ATOM 473 C C . THR A 1 67 ? 3.828 -8.508 2.744 1.00 96.81 67 THR A C 1
ATOM 475 O O . THR A 1 67 ? 3.960 -7.846 1.712 1.00 96.81 67 THR A O 1
ATOM 478 N N . GLY A 1 68 ? 4.867 -8.914 3.474 1.00 94.31 68 GLY A N 1
ATOM 479 C CA . GLY A 1 68 ? 6.271 -8.571 3.238 1.00 94.31 68 GLY A CA 1
ATOM 480 C C . GLY A 1 68 ? 6.744 -7.349 4.024 1.00 94.31 68 GLY A C 1
ATOM 481 O O . GLY A 1 68 ? 5.955 -6.664 4.663 1.00 94.31 68 GLY A O 1
ATOM 482 N N . GLU A 1 69 ? 8.045 -7.079 3.997 1.00 91.81 69 GLU A N 1
ATOM 483 C CA . GLU A 1 69 ? 8.680 -6.007 4.768 1.00 91.81 69 GLU A CA 1
ATOM 484 C C . GLU A 1 69 ? 9.263 -4.938 3.838 1.00 91.81 69 GLU A C 1
ATOM 486 O O . GLU A 1 69 ? 10.223 -5.206 3.108 1.00 91.81 69 GLU A O 1
ATOM 491 N N . PRO A 1 70 ? 8.713 -3.714 3.830 1.00 90.62 70 PRO A N 1
ATOM 492 C CA . PRO A 1 70 ? 9.076 -2.698 2.849 1.00 90.62 70 PRO A CA 1
ATOM 493 C C . PRO A 1 70 ? 10.277 -1.835 3.264 1.00 90.62 70 PRO A C 1
ATOM 495 O O . PRO A 1 70 ? 10.471 -0.739 2.746 1.00 90.62 70 PRO A O 1
ATOM 498 N N . ASN A 1 71 ? 11.081 -2.301 4.225 1.00 85.12 71 ASN A N 1
ATOM 499 C CA . ASN A 1 71 ? 12.187 -1.529 4.802 1.00 85.12 71 ASN A CA 1
ATOM 500 C C . ASN A 1 71 ? 13.499 -1.669 4.020 1.00 85.12 71 ASN A C 1
ATOM 502 O O . ASN A 1 71 ? 14.463 -0.964 4.312 1.00 85.12 71 ASN A O 1
ATOM 506 N N . ALA A 1 72 ? 13.527 -2.563 3.027 1.00 76.69 72 ALA A N 1
ATOM 507 C CA . ALA A 1 72 ? 14.670 -2.816 2.158 1.00 76.69 72 ALA A CA 1
ATOM 508 C C . ALA A 1 72 ? 15.981 -3.133 2.910 1.00 76.69 72 ALA A C 1
ATOM 510 O O . ALA A 1 72 ? 17.072 -2.792 2.442 1.00 76.69 72 ALA A O 1
ATOM 511 N N . SER A 1 73 ? 15.866 -3.798 4.060 1.00 77.38 73 SER A N 1
ATOM 512 C CA . SER A 1 73 ? 16.988 -4.423 4.757 1.00 77.38 73 SER A CA 1
ATOM 513 C C . SER A 1 73 ? 17.344 -5.763 4.101 1.00 77.38 73 SER A C 1
ATOM 515 O O . SER A 1 73 ? 16.552 -6.333 3.348 1.00 77.38 73 SER A O 1
ATOM 517 N N . GLY A 1 74 ? 18.543 -6.279 4.379 1.00 72.31 74 GLY A N 1
ATOM 518 C CA . GLY A 1 74 ? 18.986 -7.583 3.872 1.00 72.31 74 GLY A CA 1
ATOM 519 C C . GLY A 1 74 ? 18.144 -8.760 4.380 1.00 72.31 74 GLY A C 1
ATOM 520 O O . GLY A 1 74 ? 18.074 -9.788 3.715 1.00 72.31 74 GLY A O 1
ATOM 521 N N . ASP A 1 75 ? 17.477 -8.585 5.519 1.00 75.88 75 ASP A N 1
ATOM 522 C CA . ASP A 1 75 ? 16.558 -9.529 6.156 1.00 75.88 75 ASP A CA 1
ATOM 523 C C . ASP A 1 75 ? 15.074 -9.184 5.932 1.00 75.88 75 ASP A C 1
ATOM 525 O O . ASP A 1 75 ? 14.212 -9.866 6.472 1.00 75.88 75 ASP A O 1
ATOM 529 N N . SER A 1 76 ? 14.755 -8.162 5.122 1.00 84.81 76 SER A N 1
ATOM 530 C CA . SER A 1 76 ? 13.369 -7.783 4.822 1.00 84.81 76 SER A CA 1
ATOM 531 C C . SER A 1 76 ? 12.677 -8.829 3.953 1.00 84.81 76 SER A C 1
ATOM 533 O O . SER A 1 76 ? 12.913 -8.913 2.745 1.00 84.81 76 SER A O 1
ATOM 535 N N . ASN A 1 77 ? 11.787 -9.603 4.563 1.00 87.06 77 ASN A N 1
ATOM 536 C CA . ASN A 1 77 ? 11.131 -10.740 3.932 1.00 87.06 77 ASN A CA 1
ATOM 537 C C . ASN A 1 77 ? 10.132 -10.306 2.858 1.00 87.06 77 ASN A C 1
ATOM 539 O O . ASN A 1 77 ? 9.373 -9.352 3.027 1.00 87.06 77 ASN A O 1
ATOM 543 N N . ALA A 1 78 ? 10.096 -11.037 1.748 1.00 89.75 78 ALA A N 1
ATOM 544 C CA . ALA A 1 78 ? 9.076 -10.859 0.730 1.00 89.75 78 ALA A CA 1
ATOM 545 C C . ALA A 1 78 ? 7.686 -11.287 1.226 1.00 89.75 78 ALA A C 1
ATOM 547 O O . ALA A 1 78 ? 7.522 -12.169 2.075 1.00 89.75 78 ALA A O 1
ATOM 548 N N . GLY A 1 79 ? 6.668 -10.657 0.652 1.00 92.19 79 GLY A N 1
ATOM 549 C CA . GLY A 1 79 ? 5.273 -10.991 0.858 1.00 92.19 79 GLY A CA 1
ATOM 550 C C . GLY A 1 79 ? 4.739 -12.011 -0.140 1.00 92.19 79 GLY A C 1
ATOM 551 O O . GLY A 1 79 ? 5.365 -12.374 -1.139 1.00 92.19 79 GLY A O 1
ATOM 552 N N . ALA A 1 80 ? 3.512 -12.425 0.138 1.00 93.31 80 ALA A N 1
ATOM 553 C CA . ALA A 1 80 ? 2.683 -13.299 -0.673 1.00 93.31 80 ALA A CA 1
ATOM 554 C C . ALA A 1 80 ? 1.469 -12.564 -1.277 1.00 93.31 80 ALA A C 1
ATOM 556 O O . ALA A 1 80 ? 0.539 -13.212 -1.742 1.00 93.31 80 ALA A O 1
ATOM 557 N N . GLY A 1 81 ? 1.468 -11.227 -1.277 1.00 95.62 81 GLY A N 1
ATOM 558 C CA . GLY A 1 81 ? 0.423 -10.389 -1.865 1.00 95.62 81 GLY A CA 1
ATOM 559 C C . GLY A 1 81 ? -0.435 -9.639 -0.846 1.00 95.62 81 GLY A C 1
ATOM 560 O O . GLY A 1 81 ? 0.003 -9.355 0.276 1.00 95.62 81 GLY A O 1
ATOM 561 N N . ILE A 1 82 ? -1.651 -9.286 -1.268 1.00 98.00 82 ILE A N 1
ATOM 562 C CA . ILE A 1 82 ? -2.615 -8.507 -0.485 1.00 98.00 82 ILE A CA 1
ATOM 563 C C . ILE A 1 82 ? -3.845 -9.338 -0.104 1.00 98.00 82 ILE A C 1
ATOM 565 O O . ILE A 1 82 ? -4.291 -10.220 -0.838 1.00 98.00 82 ILE A O 1
ATOM 569 N N . TRP A 1 83 ? -4.395 -9.023 1.062 1.00 98.06 83 TRP A N 1
ATOM 570 C CA . TRP A 1 83 ? -5.502 -9.718 1.705 1.00 98.06 83 TRP A CA 1
ATOM 571 C C . TRP A 1 83 ? -6.516 -8.707 2.221 1.00 98.06 83 TRP A C 1
ATOM 573 O O . TRP A 1 83 ? -6.156 -7.575 2.556 1.00 98.06 83 TRP A O 1
ATOM 583 N N . LYS A 1 84 ? -7.776 -9.123 2.335 1.00 97.25 84 LYS A N 1
ATOM 584 C CA . LYS A 1 84 ? -8.826 -8.312 2.957 1.00 97.25 84 LYS A CA 1
ATOM 585 C C . LYS A 1 84 ? -9.641 -9.100 3.970 1.00 97.25 84 LYS A C 1
ATOM 587 O O . LYS A 1 84 ? -9.816 -10.307 3.824 1.00 97.25 84 LYS A O 1
ATOM 592 N N . SER A 1 85 ? -10.174 -8.401 4.957 1.00 97.88 85 SER A N 1
ATOM 593 C CA . SER A 1 85 ? -11.063 -8.926 5.983 1.00 97.88 85 SER A CA 1
ATOM 594 C C . SER A 1 85 ? -12.253 -7.991 6.169 1.00 97.88 85 SER A C 1
ATOM 596 O O . SER A 1 85 ? -12.088 -6.773 6.224 1.00 97.88 85 SER A O 1
ATOM 598 N N . THR A 1 86 ? -13.449 -8.561 6.290 1.00 97.06 86 THR A N 1
ATOM 599 C CA . THR A 1 86 ? -14.710 -7.834 6.531 1.00 97.06 86 THR A CA 1
ATOM 600 C C . THR A 1 86 ? -15.233 -8.020 7.956 1.00 97.06 86 THR A C 1
ATOM 602 O O . THR A 1 86 ? -16.339 -7.600 8.276 1.00 97.06 86 THR A O 1
ATOM 605 N N . ASP A 1 87 ? -14.458 -8.671 8.825 1.00 95.75 87 ASP A N 1
ATOM 606 C CA . ASP A 1 87 ? -14.827 -8.990 10.209 1.00 95.75 87 ASP A CA 1
ATOM 607 C C . ASP A 1 87 ? -13.737 -8.563 11.210 1.00 95.75 87 ASP A C 1
ATOM 609 O O . ASP A 1 87 ? -13.571 -9.128 12.294 1.00 95.75 87 ASP A O 1
ATOM 613 N N . GLY A 1 88 ? -12.983 -7.522 10.844 1.00 93.94 88 GLY A N 1
ATOM 614 C CA . GLY A 1 88 ? -11.953 -6.930 11.693 1.00 93.94 88 GLY A CA 1
ATOM 615 C C . GLY A 1 88 ? -10.733 -7.828 11.890 1.00 93.94 88 GLY A C 1
ATOM 616 O O . GLY A 1 88 ? -10.085 -7.738 12.935 1.00 93.94 88 GLY A O 1
ATOM 617 N N . GLY A 1 89 ? -10.432 -8.684 10.918 1.00 95.75 89 GLY A N 1
ATOM 618 C CA . GLY A 1 89 ? -9.270 -9.564 10.883 1.00 95.75 89 GLY A CA 1
ATOM 619 C C . GLY A 1 89 ? -9.539 -10.991 11.350 1.00 95.75 89 GLY A C 1
ATOM 620 O O . GLY A 1 89 ? -8.594 -11.756 11.401 1.00 95.75 89 GLY A O 1
ATOM 621 N N . ASN A 1 90 ? -10.765 -11.388 11.704 1.00 94.06 90 ASN A N 1
ATOM 622 C CA . ASN A 1 90 ? -10.992 -12.774 12.142 1.00 94.06 90 ASN A CA 1
ATOM 623 C C . ASN A 1 90 ? -10.843 -13.760 10.969 1.00 94.06 90 ASN A C 1
ATOM 625 O O . ASN A 1 90 ? -10.302 -14.848 11.153 1.00 94.06 90 ASN A O 1
ATOM 629 N N . ASN A 1 91 ? -11.278 -13.363 9.772 1.00 95.62 91 ASN A N 1
ATOM 630 C CA . ASN A 1 91 ? -11.110 -14.111 8.532 1.00 95.62 91 ASN A CA 1
ATOM 631 C C . ASN A 1 91 ? -10.503 -13.225 7.442 1.00 95.62 91 ASN A C 1
ATOM 633 O O . ASN A 1 91 ? -10.846 -12.047 7.311 1.00 95.62 91 ASN A O 1
ATOM 637 N N . TRP A 1 92 ? -9.633 -13.821 6.626 1.00 97.50 92 TRP A N 1
ATOM 638 C CA . TRP A 1 92 ? -8.936 -13.147 5.533 1.00 97.50 92 TRP A CA 1
ATOM 639 C C . TRP A 1 92 ? -9.226 -13.820 4.200 1.00 97.50 92 TRP A C 1
ATOM 641 O O . TRP A 1 92 ? -9.231 -15.042 4.084 1.00 97.50 92 TRP A O 1
ATOM 651 N N . THR A 1 93 ? -9.443 -13.001 3.178 1.00 96.94 93 THR A N 1
ATOM 652 C CA . THR A 1 93 ? -9.612 -13.424 1.788 1.00 96.94 93 THR A CA 1
ATOM 653 C C . THR A 1 93 ? -8.423 -12.942 0.977 1.00 96.94 93 THR A C 1
ATOM 655 O O . THR A 1 93 ? -8.093 -11.752 1.011 1.00 96.94 93 THR A O 1
ATOM 658 N N . PHE A 1 94 ? -7.791 -13.856 0.241 1.00 97.50 94 PHE A N 1
ATOM 659 C CA . PHE A 1 94 ? -6.727 -13.504 -0.692 1.00 97.50 94 PHE A CA 1
ATOM 660 C C . PHE A 1 94 ? -7.298 -12.686 -1.846 1.00 97.50 94 PHE A C 1
ATOM 662 O O . PHE A 1 94 ? -8.329 -13.042 -2.419 1.00 97.50 94 PHE A O 1
ATOM 669 N N . VAL A 1 95 ? -6.643 -11.581 -2.186 1.00 98.00 95 VAL A N 1
ATOM 670 C CA . VAL A 1 95 ? -7.101 -10.703 -3.262 1.00 98.00 95 VAL A CA 1
ATOM 671 C C . VAL A 1 95 ? -6.386 -11.112 -4.557 1.00 98.00 95 VAL A C 1
ATOM 673 O O . VAL A 1 95 ? -5.154 -11.178 -4.560 1.00 98.00 95 VAL A O 1
ATOM 676 N N . PRO A 1 96 ? -7.115 -11.374 -5.665 1.00 97.69 96 PRO A N 1
ATOM 677 C CA . PRO A 1 96 ? -6.516 -11.903 -6.893 1.00 97.69 96 PRO A CA 1
ATOM 678 C C . PRO A 1 96 ? -5.385 -11.039 -7.449 1.00 97.69 96 PRO A C 1
ATOM 680 O O . PRO A 1 96 ? -4.375 -11.577 -7.903 1.00 97.69 96 PRO A O 1
ATOM 683 N N . ALA A 1 97 ? -5.563 -9.715 -7.403 1.00 98.00 97 ALA A N 1
ATOM 684 C CA . ALA A 1 97 ? -4.606 -8.703 -7.826 1.00 98.00 97 ALA A CA 1
ATOM 685 C C . ALA A 1 97 ? -3.924 -9.005 -9.172 1.00 98.00 97 ALA A C 1
ATOM 687 O O . ALA A 1 97 ? -2.703 -8.920 -9.297 1.00 98.00 97 ALA A O 1
ATOM 688 N N . SER A 1 98 ? -4.706 -9.405 -10.173 1.00 97.88 98 SER A N 1
ATOM 689 C CA . SER A 1 98 ? -4.166 -9.883 -11.445 1.00 97.88 98 SER A CA 1
ATOM 690 C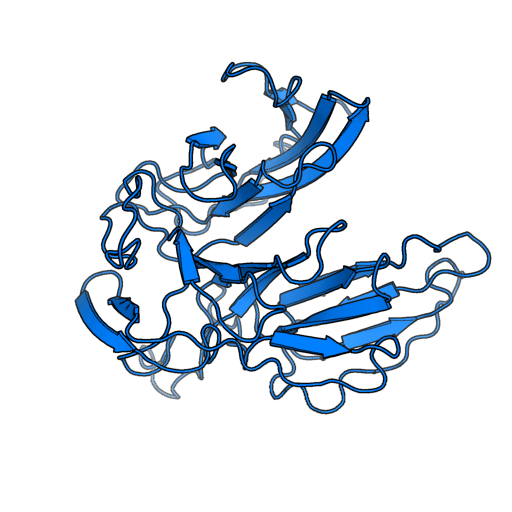 C . SER A 1 98 ? -3.611 -8.744 -12.303 1.00 97.88 98 SER A C 1
ATOM 692 O O . SER A 1 98 ? -4.240 -7.697 -12.460 1.00 97.88 98 SER A O 1
ATOM 694 N N . VAL A 1 99 ? -2.449 -8.975 -12.902 1.00 94.56 99 VAL A N 1
ATOM 695 C CA . VAL A 1 99 ? -1.880 -8.190 -14.004 1.00 94.56 99 VAL A CA 1
ATOM 696 C C . VAL A 1 99 ? -1.788 -9.076 -15.239 1.00 94.56 99 VAL A C 1
ATOM 698 O O . VAL A 1 99 ? -1.572 -10.285 -15.130 1.00 94.56 99 VAL A O 1
ATOM 701 N N . PHE A 1 100 ? -1.933 -8.469 -16.413 1.00 92.12 100 PHE A N 1
ATOM 702 C CA . PHE A 1 100 ? -1.897 -9.171 -17.691 1.00 92.12 100 PHE A CA 1
ATOM 703 C C . PHE A 1 100 ? -0.913 -8.494 -18.629 1.00 92.12 100 PHE A C 1
ATOM 705 O O . PHE A 1 100 ? -0.972 -7.279 -18.818 1.00 92.12 100 PHE A O 1
ATOM 712 N N . ASN A 1 101 ? -0.043 -9.296 -19.238 1.00 88.38 101 ASN A N 1
ATOM 713 C CA . ASN A 1 101 ? 0.927 -8.863 -20.238 1.00 88.38 101 ASN A CA 1
ATOM 714 C C . ASN A 1 101 ? 1.790 -7.668 -19.793 1.00 88.38 101 ASN A C 1
ATOM 716 O O . ASN A 1 101 ? 2.110 -6.783 -20.586 1.00 88.38 101 ASN A O 1
ATOM 720 N N . LEU A 1 102 ? 2.174 -7.639 -18.517 1.00 85.38 102 LEU A N 1
ATOM 721 C CA . LEU A 1 102 ? 3.021 -6.591 -17.965 1.00 85.38 102 LEU A CA 1
ATOM 722 C C . LEU A 1 102 ? 4.460 -6.812 -18.434 1.00 85.38 102 LEU A C 1
ATOM 724 O O . LEU A 1 102 ? 5.040 -7.852 -18.135 1.00 85.38 102 LEU A O 1
ATOM 728 N N . SER A 1 103 ? 5.050 -5.863 -19.159 1.00 79.94 103 SER A N 1
ATOM 729 C CA . SER A 1 103 ? 6.499 -5.895 -19.394 1.00 79.94 103 SER A CA 1
ATOM 730 C C . SER A 1 103 ? 7.221 -5.628 -18.081 1.00 79.94 103 SER A C 1
ATOM 732 O O . SER A 1 103 ? 6.823 -4.754 -17.311 1.00 79.94 103 SER A O 1
ATOM 734 N N . THR A 1 104 ? 8.256 -6.411 -17.809 1.00 77.81 104 THR A N 1
ATOM 735 C CA . THR A 1 104 ? 8.959 -6.386 -16.527 1.00 77.81 104 THR A CA 1
ATOM 736 C C . THR A 1 104 ? 10.420 -6.043 -16.732 1.00 77.81 104 THR A C 1
ATOM 738 O O . THR A 1 104 ? 11.043 -6.495 -17.695 1.00 77.81 104 THR A O 1
ATOM 741 N N . PHE A 1 105 ? 10.992 -5.294 -15.796 1.00 73.62 105 PHE A N 1
ATOM 742 C CA . PHE A 1 105 ? 12.385 -4.870 -15.842 1.00 73.62 105 PHE A CA 1
ATOM 743 C C . PHE A 1 105 ? 13.151 -5.278 -14.585 1.00 73.62 105 PHE A C 1
ATOM 745 O O . PHE A 1 105 ? 12.594 -5.397 -13.490 1.00 73.62 105 PHE A O 1
ATOM 752 N N . SER A 1 106 ? 14.444 -5.545 -14.752 1.00 69.25 106 SER A N 1
ATOM 753 C CA . SER A 1 106 ? 15.383 -5.755 -13.655 1.00 69.25 106 SER A CA 1
ATOM 754 C C . SER A 1 106 ? 16.414 -4.640 -13.686 1.00 69.25 106 SER A C 1
ATOM 756 O O . SER A 1 106 ? 17.094 -4.477 -14.704 1.00 69.25 106 SER A O 1
ATOM 758 N N . PRO A 1 107 ? 16.599 -3.921 -12.567 1.00 62.72 107 PRO A N 1
ATOM 759 C CA . PRO A 1 107 ? 17.661 -2.940 -12.474 1.00 62.72 107 PRO A CA 1
ATOM 760 C C . PRO A 1 107 ? 19.018 -3.520 -12.880 1.00 62.72 107 PRO A C 1
ATOM 762 O O . PRO A 1 107 ? 19.436 -4.553 -12.358 1.00 62.72 107 PRO A O 1
ATOM 765 N N . GLY A 1 108 ? 19.687 -2.855 -13.823 1.00 58.00 108 GLY A N 1
ATOM 766 C CA . GLY A 1 108 ? 21.017 -3.224 -14.311 1.00 58.00 108 GLY A CA 1
ATOM 767 C C . GLY A 1 108 ? 21.071 -4.327 -15.375 1.00 58.00 108 GLY A C 1
ATOM 768 O O . GLY A 1 108 ? 22.135 -4.504 -15.959 1.00 58.00 108 GLY A O 1
ATOM 769 N N . SER A 1 109 ? 19.976 -5.044 -15.664 1.00 60.91 109 SER A N 1
ATOM 770 C CA . SER A 1 109 ? 19.979 -6.132 -16.662 1.00 60.91 109 SER A CA 1
ATOM 771 C C . SER A 1 109 ? 18.960 -5.989 -17.789 1.00 60.91 109 SER A C 1
ATOM 773 O O . SER A 1 109 ? 18.969 -6.812 -18.700 1.00 60.91 109 SER A O 1
ATOM 775 N N . GLY A 1 110 ? 18.100 -4.971 -17.768 1.00 66.38 110 GLY A N 1
ATOM 776 C CA . GLY A 1 110 ? 17.169 -4.744 -18.867 1.00 66.38 110 GLY A CA 1
ATOM 777 C C . GLY A 1 110 ? 15.789 -5.373 -18.656 1.00 66.38 110 GLY A C 1
ATOM 778 O O . GLY A 1 110 ? 15.412 -5.805 -17.561 1.00 66.38 110 GLY A O 1
ATOM 779 N N . THR A 1 111 ? 15.027 -5.428 -19.745 1.00 75.94 111 THR A N 1
ATOM 780 C CA . THR A 1 111 ? 13.732 -6.109 -19.833 1.00 75.94 111 THR A CA 1
ATOM 781 C C . THR A 1 111 ? 13.882 -7.609 -19.566 1.00 75.94 111 THR A C 1
ATOM 783 O O . THR A 1 111 ? 14.707 -8.270 -20.191 1.00 75.94 111 THR A O 1
ATOM 786 N N . ASN A 1 112 ? 13.046 -8.171 -18.688 1.00 73.88 112 ASN A N 1
ATOM 787 C CA . ASN A 1 112 ? 13.027 -9.610 -18.395 1.00 73.88 112 ASN A CA 1
ATOM 788 C C . ASN A 1 112 ? 11.822 -10.349 -18.998 1.00 73.88 112 ASN A C 1
ATOM 790 O O . ASN A 1 112 ? 11.477 -11.442 -18.549 1.00 73.88 112 ASN A O 1
ATOM 794 N N . GLY A 1 113 ? 11.152 -9.743 -19.976 1.00 83.88 113 GLY A N 1
ATOM 795 C CA . GLY A 1 113 ? 9.988 -10.311 -20.648 1.00 83.88 113 GLY A CA 1
ATOM 796 C C . GLY A 1 113 ? 8.656 -9.922 -20.008 1.00 83.88 113 GLY A C 1
ATOM 797 O O . GLY A 1 113 ? 8.557 -8.959 -19.241 1.00 83.88 113 GLY A O 1
ATOM 798 N N . THR A 1 114 ? 7.621 -10.677 -20.367 1.00 87.31 114 THR A N 1
ATOM 799 C CA . THR A 1 114 ? 6.218 -10.381 -20.066 1.00 87.31 114 THR A CA 1
ATOM 800 C C . THR A 1 114 ? 5.700 -11.240 -18.913 1.00 87.31 114 THR A C 1
ATOM 802 O O . THR A 1 114 ? 5.927 -12.447 -18.881 1.00 87.31 114 THR A O 1
ATOM 805 N N . TYR A 1 115 ? 4.977 -10.625 -17.978 1.00 88.19 115 TYR A N 1
ATOM 806 C CA . TYR A 1 115 ? 4.413 -11.265 -16.794 1.00 88.19 115 TYR A CA 1
ATOM 807 C C . TYR A 1 115 ? 2.886 -11.148 -16.758 1.00 88.19 115 TYR A C 1
ATOM 809 O O . TYR A 1 115 ? 2.321 -10.068 -16.951 1.00 88.19 115 TYR A O 1
ATOM 817 N N . SER A 1 116 ? 2.235 -12.266 -16.445 1.00 93.69 116 SER A N 1
ATOM 818 C CA . SER A 1 116 ? 0.818 -12.344 -16.095 1.00 93.69 116 SER A CA 1
ATOM 819 C C . SER A 1 116 ? 0.690 -13.165 -14.818 1.00 93.69 116 SER A C 1
ATOM 821 O O . SER A 1 116 ? 1.318 -14.215 -14.688 1.00 93.69 116 SER A O 1
ATOM 823 N N . GLY A 1 117 ? -0.097 -12.685 -13.864 1.00 94.69 117 GLY A N 1
ATOM 824 C CA . GLY A 1 117 ? -0.191 -13.290 -12.538 1.00 94.69 117 GLY A CA 1
ATOM 825 C C . GLY A 1 117 ? -0.585 -12.265 -11.488 1.00 94.69 117 GLY A C 1
ATOM 826 O O . GLY A 1 117 ? -1.108 -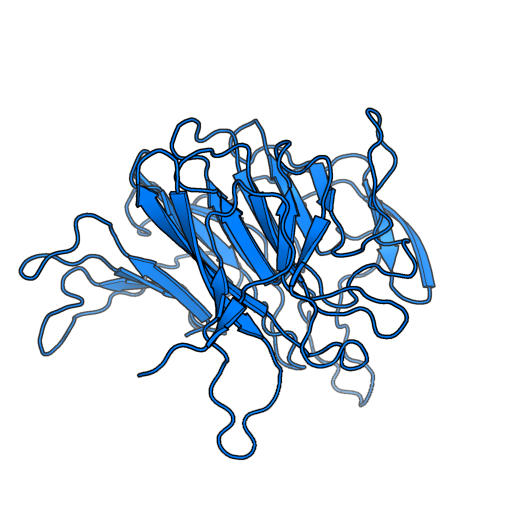11.205 -11.816 1.00 94.69 117 GLY A O 1
ATOM 827 N N . ASN A 1 118 ? -0.333 -12.568 -10.220 1.00 95.44 118 ASN A N 1
ATOM 828 C CA . ASN A 1 118 ? -0.611 -11.631 -9.138 1.00 95.44 118 ASN A CA 1
ATOM 829 C C . ASN A 1 118 ? 0.489 -10.557 -9.068 1.00 95.44 118 ASN A C 1
ATOM 831 O O . ASN A 1 118 ? 1.679 -10.869 -9.014 1.00 95.44 118 ASN A O 1
ATOM 835 N N . ALA A 1 119 ? 0.082 -9.289 -9.040 1.00 94.00 119 ALA A N 1
ATOM 836 C CA . ALA A 1 119 ? 0.949 -8.112 -9.088 1.00 94.00 119 ALA A CA 1
ATOM 837 C C . ALA A 1 119 ? 1.963 -8.017 -7.935 1.00 94.00 119 AL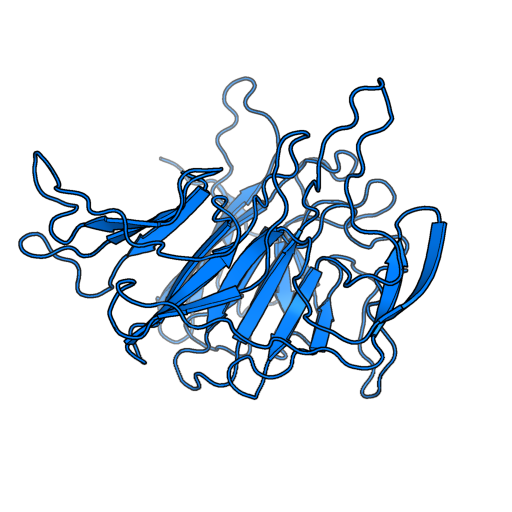A A C 1
ATOM 839 O O . ALA A 1 119 ? 2.909 -7.237 -8.009 1.00 94.00 119 ALA A O 1
ATOM 840 N N . PHE A 1 120 ? 1.766 -8.782 -6.862 1.00 94.69 120 PHE A N 1
ATOM 841 C CA . PHE A 1 120 ? 2.439 -8.568 -5.586 1.00 94.69 120 PHE A CA 1
ATOM 842 C C . PHE A 1 120 ? 3.130 -9.817 -5.025 1.00 94.69 120 PHE A C 1
ATOM 844 O O . PHE A 1 120 ? 3.696 -9.766 -3.932 1.00 94.69 120 PHE A O 1
ATOM 851 N N . LEU A 1 121 ? 3.118 -10.940 -5.749 1.00 91.31 121 LEU A N 1
ATOM 852 C CA . LEU A 1 121 ? 3.825 -12.147 -5.316 1.00 91.31 121 LEU A CA 1
ATOM 853 C C . LEU A 1 121 ? 5.340 -11.920 -5.286 1.00 91.31 121 LEU A C 1
ATOM 855 O O . LEU A 1 121 ? 5.938 -11.473 -6.266 1.00 91.31 121 LEU A O 1
ATOM 859 N N . GLY A 1 122 ? 5.970 -12.250 -4.153 1.00 88.81 122 GLY A N 1
ATOM 860 C CA . GLY A 1 122 ? 7.408 -12.057 -3.956 1.00 88.81 122 GLY A CA 1
ATOM 861 C C . GLY A 1 122 ? 7.817 -10.585 -3.829 1.00 88.81 122 GLY A C 1
ATOM 862 O O . GLY A 1 122 ? 8.988 -10.252 -4.033 1.00 88.81 122 GLY A O 1
ATOM 863 N N . ARG A 1 123 ? 6.864 -9.696 -3.522 1.00 90.44 123 ARG A N 1
ATOM 864 C CA . ARG A 1 123 ? 7.081 -8.266 -3.267 1.00 90.44 123 ARG A CA 1
ATOM 865 C C . ARG A 1 123 ? 6.738 -7.923 -1.830 1.00 90.44 123 ARG A C 1
ATOM 867 O O . ARG A 1 123 ? 5.974 -8.637 -1.189 1.00 90.44 123 ARG A O 1
ATOM 874 N N . SER A 1 124 ? 7.304 -6.831 -1.334 1.00 93.44 124 SER A N 1
ATOM 875 C CA . SER A 1 124 ? 6.918 -6.275 -0.041 1.00 93.44 124 SER A CA 1
ATOM 876 C C . SER A 1 124 ? 5.910 -5.164 -0.270 1.00 93.44 124 SER A C 1
ATOM 878 O O . SER A 1 124 ? 6.211 -4.198 -0.969 1.00 93.44 124 SER A O 1
ATOM 880 N N . ILE A 1 125 ? 4.708 -5.301 0.284 1.00 97.12 125 ILE A N 1
ATOM 881 C CA . ILE A 1 125 ? 3.692 -4.254 0.178 1.00 97.12 125 ILE A CA 1
ATOM 882 C C . ILE A 1 125 ? 4.015 -3.148 1.170 1.00 97.12 125 ILE A C 1
ATOM 884 O O . ILE A 1 125 ? 4.145 -3.407 2.364 1.00 97.12 125 ILE A O 1
ATOM 888 N N . ALA A 1 126 ? 4.144 -1.923 0.672 1.00 96.12 126 ALA A N 1
ATOM 889 C CA . ALA A 1 126 ? 4.540 -0.784 1.486 1.00 96.12 126 ALA A CA 1
ATOM 890 C C . ALA A 1 126 ? 3.348 0.050 1.953 1.00 96.12 126 ALA A C 1
ATOM 892 O O . ALA A 1 126 ? 3.340 0.535 3.080 1.00 96.12 126 ALA A O 1
ATOM 893 N N . SER A 1 127 ? 2.324 0.191 1.111 1.00 97.69 127 SER A N 1
ATOM 894 C CA . SER A 1 127 ? 1.109 0.922 1.455 1.00 97.69 127 SER A CA 1
ATOM 895 C C . SER A 1 127 ? -0.060 0.469 0.583 1.00 97.69 127 SER A C 1
ATOM 897 O O . SER A 1 127 ? 0.119 0.054 -0.565 1.00 97.69 127 SER A O 1
ATOM 899 N N . ILE A 1 128 ? -1.261 0.518 1.152 1.00 98.44 128 ILE A N 1
ATOM 900 C CA . ILE A 1 128 ? -2.535 0.258 0.479 1.00 98.44 128 ILE A CA 1
ATOM 901 C C . ILE A 1 128 ? -3.428 1.439 0.829 1.00 98.44 128 ILE A C 1
ATOM 903 O O . ILE A 1 128 ? -3.661 1.694 2.004 1.00 98.44 128 ILE A O 1
ATOM 907 N N . VAL A 1 129 ? -3.960 2.139 -0.164 1.00 97.69 129 VAL A N 1
ATOM 908 C CA . VAL A 1 129 ? -4.962 3.182 0.066 1.00 97.69 129 VAL A CA 1
ATOM 909 C C . VAL A 1 129 ? -6.189 2.912 -0.787 1.00 97.69 129 VAL A C 1
ATOM 911 O O . VAL A 1 129 ? -6.090 2.610 -1.978 1.00 97.69 129 VAL A O 1
ATOM 914 N N . VAL A 1 130 ? -7.352 3.008 -0.153 1.00 97.81 130 VAL A N 1
ATOM 915 C CA . VAL A 1 130 ? -8.660 2.824 -0.780 1.00 97.81 130 VAL A CA 1
ATOM 916 C C . VAL A 1 130 ? -9.306 4.192 -0.924 1.00 97.81 130 VAL A C 1
ATOM 918 O O . VAL A 1 130 ? -9.232 5.018 -0.012 1.00 97.81 130 VAL A O 1
ATOM 921 N N . ASN A 1 131 ? -9.920 4.458 -2.072 1.00 96.69 131 ASN A N 1
ATOM 922 C CA . ASN A 1 131 ? -10.676 5.686 -2.253 1.00 96.69 131 ASN A CA 1
ATOM 923 C C . ASN A 1 131 ? -11.934 5.654 -1.360 1.00 96.69 131 ASN A C 1
ATOM 925 O O . ASN A 1 131 ? -12.775 4.768 -1.528 1.00 96.69 131 ASN A O 1
ATOM 929 N N . PRO A 1 132 ? -12.108 6.630 -0.450 1.00 91.75 132 PRO A N 1
ATOM 930 C CA . PRO A 1 132 ? -13.192 6.609 0.532 1.00 91.75 132 PRO A CA 1
ATOM 931 C C . PRO A 1 132 ? -14.585 6.747 -0.093 1.00 91.75 132 PRO A C 1
ATOM 933 O O . PRO A 1 132 ? -15.573 6.376 0.531 1.00 91.75 132 PRO A O 1
ATOM 936 N N . SER A 1 133 ? -14.686 7.281 -1.312 1.00 94.38 133 SER A N 1
ATOM 937 C CA . SER A 1 133 ? -15.954 7.434 -2.037 1.00 94.38 133 SER A CA 1
ATOM 938 C C . SER A 1 133 ? -16.215 6.306 -3.035 1.00 94.38 133 SER A C 1
ATOM 940 O O . SER A 1 133 ? -17.309 6.230 -3.589 1.00 94.38 133 SER A O 1
ATOM 942 N N . ASN A 1 134 ? -15.220 5.462 -3.320 1.00 96.62 134 ASN A N 1
ATOM 943 C CA . ASN A 1 134 ? -15.357 4.361 -4.265 1.00 96.62 134 ASN A CA 1
ATOM 944 C C . ASN A 1 134 ? -14.364 3.231 -3.932 1.00 96.62 134 ASN A C 1
ATOM 946 O O . ASN A 1 134 ? -13.202 3.311 -4.340 1.00 96.62 134 ASN A O 1
ATOM 950 N N . PRO A 1 135 ? -14.811 2.137 -3.291 1.00 96.06 135 PRO A N 1
ATOM 951 C CA . PRO A 1 135 ? -13.928 1.058 -2.849 1.00 96.06 135 PRO A CA 1
ATOM 952 C C . PRO A 1 135 ? -13.327 0.261 -4.011 1.00 96.06 135 PRO A C 1
ATOM 954 O O . PRO A 1 135 ? -12.419 -0.542 -3.805 1.00 96.06 135 PRO A O 1
ATOM 957 N N . ASN A 1 136 ? -13.804 0.476 -5.244 1.00 97.38 136 ASN A N 1
ATOM 958 C CA . ASN A 1 136 ? -13.209 -0.143 -6.419 1.00 97.38 136 ASN A CA 1
ATOM 959 C C . ASN A 1 136 ? -11.879 0.505 -6.811 1.00 97.38 136 ASN A C 1
ATOM 961 O O . ASN A 1 136 ? -11.110 -0.117 -7.541 1.00 97.38 136 ASN A O 1
ATOM 965 N N . ILE A 1 137 ? -11.603 1.730 -6.352 1.00 97.81 137 ILE A N 1
ATOM 966 C CA . ILE A 1 137 ? -10.361 2.439 -6.652 1.00 97.81 137 ILE A CA 1
ATOM 967 C C . ILE A 1 137 ? -9.375 2.237 -5.504 1.00 97.81 137 ILE A C 1
ATOM 969 O O . ILE A 1 137 ? -9.578 2.746 -4.402 1.00 97.81 137 ILE A O 1
ATOM 973 N N . LEU A 1 138 ? -8.280 1.535 -5.792 1.00 98.00 138 LEU A N 1
ATOM 974 C CA . LEU A 1 138 ? -7.192 1.296 -4.848 1.00 98.00 138 LEU A CA 1
ATOM 975 C C . LEU A 1 138 ? -5.862 1.704 -5.460 1.00 98.00 138 LEU A C 1
ATOM 977 O O . LEU A 1 138 ? -5.649 1.510 -6.657 1.00 98.00 138 LEU A O 1
ATOM 981 N N . TYR A 1 139 ? -4.949 2.171 -4.616 1.00 98.44 139 TYR A N 1
ATOM 982 C CA . TYR A 1 139 ? -3.538 2.295 -4.952 1.00 98.44 139 TYR A CA 1
ATOM 983 C C . TYR A 1 139 ? -2.727 1.439 -3.989 1.00 98.44 139 TYR A C 1
ATOM 985 O O . TYR A 1 139 ? -2.951 1.472 -2.779 1.00 98.44 139 TYR A O 1
ATOM 993 N N . VAL A 1 140 ? -1.799 0.659 -4.531 1.00 98.50 140 VAL A N 1
ATOM 994 C CA . VAL A 1 140 ? -0.949 -0.244 -3.754 1.00 98.50 140 VAL A CA 1
ATOM 995 C C . VAL A 1 140 ? 0.490 -0.012 -4.165 1.00 98.50 140 VAL A C 1
ATOM 997 O O . VAL A 1 140 ? 0.844 -0.197 -5.333 1.00 98.50 140 VAL A O 1
ATOM 1000 N N . SER A 1 141 ? 1.311 0.415 -3.213 1.00 96.69 141 SER A N 1
ATOM 1001 C CA . SER A 1 141 ? 2.744 0.566 -3.417 1.00 96.69 141 SER A CA 1
ATOM 1002 C C . SER A 1 141 ? 3.489 -0.675 -2.945 1.00 96.69 141 SER A C 1
ATOM 1004 O O . SER A 1 141 ? 3.107 -1.354 -1.987 1.00 96.69 141 SER A O 1
ATOM 1006 N N . SER A 1 142 ? 4.573 -0.982 -3.642 1.00 93.69 142 SER A N 1
ATOM 1007 C CA . SER A 1 142 ? 5.414 -2.132 -3.365 1.00 93.69 142 SER A CA 1
ATOM 1008 C C . SER A 1 142 ? 6.887 -1.780 -3.489 1.00 93.69 142 SER A C 1
ATOM 1010 O O . SER A 1 142 ? 7.291 -0.924 -4.284 1.00 93.69 142 SER A O 1
ATOM 1012 N N . THR A 1 143 ? 7.689 -2.495 -2.713 1.00 89.94 143 THR A N 1
ATOM 1013 C CA . THR A 1 143 ? 9.143 -2.417 -2.708 1.00 89.94 143 THR A CA 1
ATOM 1014 C C . THR A 1 143 ? 9.756 -3.790 -2.970 1.00 89.94 143 THR A C 1
ATOM 1016 O O . THR A 1 143 ? 9.077 -4.826 -3.029 1.00 89.94 143 THR A O 1
ATOM 1019 N N . ARG A 1 144 ? 11.082 -3.812 -3.100 1.00 84.56 144 ARG A N 1
ATOM 1020 C CA . ARG A 1 144 ? 11.866 -5.051 -3.075 1.00 84.56 144 ARG A CA 1
ATOM 1021 C C . ARG A 1 144 ? 11.611 -5.819 -1.769 1.00 84.56 144 ARG A C 1
ATOM 1023 O O . ARG A 1 144 ? 11.569 -5.213 -0.701 1.00 84.56 144 ARG A O 1
ATOM 1030 N N . GLY A 1 145 ? 11.489 -7.141 -1.879 1.00 81.31 145 GLY A N 1
ATOM 1031 C CA . GLY A 1 145 ? 11.421 -8.080 -0.759 1.00 81.31 145 GLY A CA 1
ATOM 1032 C C . GLY A 1 145 ? 12.358 -9.260 -1.007 1.00 81.31 145 GLY A C 1
ATOM 1033 O O . GLY A 1 145 ? 12.555 -9.661 -2.156 1.00 81.31 145 GLY A O 1
ATOM 1034 N N . VAL A 1 146 ? 12.966 -9.791 0.050 1.00 79.94 146 VAL A N 1
ATOM 1035 C CA . VAL A 1 146 ? 13.946 -10.883 -0.020 1.00 79.94 146 VAL A CA 1
ATOM 1036 C C . VAL A 1 146 ? 13.234 -12.229 0.095 1.00 79.94 146 VAL A C 1
ATOM 1038 O O . VAL A 1 146 ? 12.452 -12.447 1.019 1.00 79.94 146 VAL A O 1
ATOM 1041 N N . VAL A 1 147 ? 13.502 -13.144 -0.841 1.00 74.75 147 VAL A N 1
ATOM 1042 C CA . VAL A 1 147 ? 12.992 -14.523 -0.805 1.00 74.75 147 VAL A CA 1
ATOM 1043 C C . VAL A 1 147 ? 14.178 -15.446 -0.540 1.00 74.75 147 VAL A C 1
ATOM 1045 O O . VAL A 1 147 ? 14.875 -15.842 -1.470 1.00 74.75 147 VAL A O 1
ATOM 1048 N N . GLY A 1 148 ? 14.408 -15.776 0.732 1.00 63.88 148 GLY A N 1
ATOM 1049 C CA . GLY A 1 148 ? 15.487 -16.671 1.154 1.00 63.88 148 GLY A CA 1
ATOM 1050 C C . GLY A 1 148 ? 16.892 -16.056 1.074 1.00 63.88 148 GLY A C 1
ATOM 1051 O O . GLY A 1 148 ? 17.203 -15.212 0.233 1.00 63.88 148 GLY A O 1
ATOM 1052 N N . ILE A 1 149 ? 17.768 -16.507 1.970 1.00 62.97 149 ILE A N 1
ATOM 1053 C CA . ILE A 1 149 ? 19.199 -16.192 1.959 1.00 62.97 149 ILE A CA 1
ATOM 1054 C C . ILE A 1 149 ? 19.931 -17.518 1.752 1.00 62.97 149 ILE A C 1
ATOM 1056 O O . ILE A 1 149 ? 19.680 -18.480 2.476 1.00 62.97 149 ILE A O 1
ATOM 1060 N N . SER A 1 150 ? 20.789 -17.592 0.731 1.00 60.31 150 SER A N 1
ATOM 1061 C CA . SER A 1 150 ? 21.579 -18.798 0.461 1.00 60.31 150 SER A CA 1
ATOM 1062 C C . SER A 1 150 ? 22.537 -19.089 1.616 1.00 60.31 150 SER A C 1
ATOM 1064 O O . SER A 1 150 ? 23.064 -18.168 2.239 1.00 60.31 150 SER A O 1
ATOM 1066 N N . SER A 1 151 ? 22.824 -20.373 1.847 1.00 64.19 151 SER A N 1
ATOM 1067 C CA . SER A 1 151 ? 23.890 -20.824 2.752 1.00 64.19 151 SER A CA 1
ATOM 1068 C C . SER A 1 151 ? 25.295 -20.437 2.272 1.00 64.19 151 SER A C 1
ATOM 1070 O O . SER A 1 151 ? 26.261 -20.575 3.018 1.00 64.19 151 SER A O 1
ATOM 1072 N N . THR A 1 152 ? 25.423 -19.941 1.038 1.00 57.31 152 THR A N 1
ATOM 1073 C CA . THR A 1 152 ? 26.667 -19.422 0.469 1.00 57.31 152 THR A CA 1
ATOM 1074 C C . THR A 1 152 ? 26.694 -17.896 0.472 1.00 57.31 152 THR A C 1
ATOM 1076 O O . THR A 1 152 ? 25.733 -17.223 0.083 1.00 57.31 152 THR A O 1
ATOM 1079 N N . THR A 1 153 ? 27.832 -17.329 0.877 1.00 52.91 153 THR A N 1
ATOM 1080 C CA . THR A 1 153 ? 28.096 -15.887 0.807 1.00 52.91 153 THR A CA 1
ATOM 1081 C C . THR A 1 153 ? 27.886 -15.381 -0.622 1.00 52.91 153 THR A C 1
ATOM 1083 O O . THR A 1 153 ? 28.473 -15.904 -1.564 1.00 52.91 153 THR A O 1
ATOM 1086 N N . GLY A 1 154 ? 27.027 -14.370 -0.786 1.00 51.31 154 GLY A N 1
ATOM 1087 C CA . GLY A 1 154 ? 26.681 -13.799 -2.093 1.00 51.31 154 GLY A CA 1
ATOM 1088 C C . GLY A 1 154 ? 25.571 -14.529 -2.864 1.00 51.31 154 GLY A C 1
ATOM 1089 O O . GLY A 1 154 ? 25.178 -14.052 -3.922 1.00 51.31 154 GLY A O 1
ATOM 1090 N N . GLY A 1 155 ? 25.024 -15.638 -2.347 1.00 45.72 155 GLY A N 1
ATOM 1091 C CA . GLY A 1 155 ? 23.995 -16.431 -3.037 1.00 45.72 155 GLY A CA 1
ATOM 1092 C C . GLY A 1 155 ? 22.536 -16.046 -2.746 1.00 45.72 155 GLY A C 1
ATOM 1093 O O . GLY A 1 155 ? 21.630 -16.717 -3.230 1.00 45.72 155 GLY A O 1
ATOM 1094 N N . GLY A 1 156 ? 22.271 -15.029 -1.919 1.00 50.00 156 GLY A N 1
ATOM 1095 C CA . GLY A 1 156 ? 20.904 -14.641 -1.546 1.00 50.00 156 GLY A CA 1
ATOM 1096 C C . GLY A 1 156 ? 20.067 -14.188 -2.747 1.00 50.00 156 GLY A C 1
ATOM 1097 O O . GLY A 1 156 ? 20.413 -13.221 -3.427 1.00 50.00 156 GLY A O 1
ATOM 1098 N N . THR A 1 157 ? 18.933 -14.847 -2.992 1.00 56.38 157 THR A N 1
ATOM 1099 C CA . THR A 1 157 ? 17.976 -14.430 -4.020 1.00 56.38 157 THR A CA 1
ATOM 1100 C C . THR A 1 157 ? 17.086 -13.326 -3.473 1.00 56.38 157 THR A C 1
ATOM 1102 O O . THR A 1 157 ? 16.032 -13.539 -2.887 1.00 56.38 157 THR A O 1
ATOM 1105 N N . SER A 1 158 ? 17.481 -12.082 -3.702 1.00 57.97 158 SER A N 1
ATOM 1106 C CA . SER A 1 158 ? 16.696 -10.920 -3.279 1.00 57.97 158 SER A CA 1
ATOM 1107 C C . SER A 1 158 ? 15.436 -10.658 -4.114 1.00 57.97 158 SER A C 1
ATOM 1109 O O . SER A 1 158 ? 14.907 -9.552 -4.071 1.00 57.97 158 SER A O 1
ATOM 1111 N N . ASN A 1 159 ? 15.073 -11.580 -5.006 1.00 66.81 159 ASN A N 1
ATOM 1112 C CA . ASN A 1 159 ? 13.948 -11.469 -5.920 1.00 66.81 159 ASN A CA 1
ATOM 1113 C C . ASN A 1 159 ? 13.570 -12.865 -6.463 1.00 66.81 159 ASN A C 1
ATOM 1115 O O . ASN A 1 159 ? 14.472 -13.676 -6.686 1.00 66.81 159 ASN A O 1
ATOM 1119 N N . PRO A 1 160 ? 12.290 -13.118 -6.790 1.00 71.12 160 PRO A N 1
ATOM 1120 C CA . PRO A 1 160 ? 11.887 -14.306 -7.547 1.00 71.12 160 PRO A CA 1
ATOM 1121 C C . PRO A 1 160 ? 12.542 -14.347 -8.940 1.00 71.12 160 PRO A C 1
ATOM 1123 O O . PRO A 1 160 ? 12.982 -13.311 -9.450 1.00 71.12 160 PRO A O 1
ATOM 1126 N N . ALA A 1 161 ? 12.616 -15.525 -9.564 1.00 76.56 161 ALA A N 1
ATOM 1127 C CA . ALA A 1 161 ? 13.137 -15.667 -10.926 1.00 76.56 161 ALA A CA 1
ATOM 1128 C C . ALA A 1 161 ? 12.285 -14.852 -11.928 1.00 76.56 161 ALA A C 1
ATOM 1130 O O . ALA A 1 161 ? 11.063 -14.818 -11.780 1.00 76.56 161 ALA A O 1
ATOM 1131 N N . PRO A 1 162 ? 12.886 -14.163 -12.916 1.00 79.25 162 PRO A N 1
ATOM 1132 C CA . PRO A 1 162 ? 12.120 -13.512 -13.977 1.00 79.25 162 PRO A CA 1
ATOM 1133 C C . PRO A 1 162 ? 11.435 -14.522 -14.927 1.00 79.25 162 PRO A C 1
ATOM 1135 O O . PRO A 1 162 ? 11.952 -15.628 -15.083 1.00 79.25 162 PRO A O 1
ATOM 1138 N N . PRO A 1 163 ? 10.330 -14.147 -15.605 1.00 82.38 163 PRO A N 1
ATOM 1139 C CA . PRO A 1 163 ? 9.614 -12.874 -15.488 1.00 82.38 163 PRO A CA 1
ATOM 1140 C C . PRO A 1 163 ? 8.845 -12.778 -14.161 1.00 82.38 163 PRO A C 1
ATOM 1142 O O . PRO A 1 163 ? 8.335 -13.765 -13.639 1.00 82.38 163 PRO A O 1
ATOM 1145 N N . ARG A 1 164 ? 8.773 -11.573 -13.591 1.00 83.50 164 ARG A N 1
ATOM 1146 C CA . ARG A 1 164 ? 8.266 -11.324 -12.229 1.00 83.50 164 ARG A CA 1
ATOM 1147 C C . ARG A 1 164 ? 7.621 -9.946 -12.138 1.00 83.50 164 ARG A C 1
ATOM 1149 O O . ARG A 1 164 ? 8.104 -9.050 -12.827 1.00 83.50 164 ARG A O 1
ATOM 1156 N N . PRO A 1 165 ? 6.634 -9.712 -11.257 1.00 85.69 165 PRO A N 1
ATOM 1157 C CA . PRO A 1 165 ? 6.018 -8.392 -11.164 1.00 85.69 165 PRO A CA 1
ATOM 1158 C C . PRO A 1 165 ? 7.073 -7.342 -10.772 1.00 85.69 165 PRO A C 1
ATOM 1160 O O . PRO A 1 165 ? 7.941 -7.668 -9.957 1.00 85.69 165 PRO A O 1
ATOM 1163 N N . PRO A 1 166 ? 7.059 -6.118 -11.321 1.00 83.44 166 PRO A N 1
ATOM 1164 C CA . PRO A 1 166 ? 7.926 -5.040 -10.854 1.00 83.44 166 PRO A CA 1
ATOM 1165 C C . PRO A 1 166 ? 7.524 -4.601 -9.437 1.00 83.44 166 PRO A C 1
ATOM 1167 O O . PRO A 1 166 ? 6.444 -4.935 -8.950 1.00 83.44 166 PRO A O 1
ATOM 1170 N N . PHE A 1 167 ? 8.397 -3.853 -8.768 1.00 85.19 167 PHE A N 1
ATOM 1171 C CA . PHE A 1 167 ? 8.014 -3.061 -7.597 1.00 85.19 167 PHE A CA 1
ATOM 1172 C C . PHE A 1 167 ? 7.747 -1.617 -8.029 1.00 85.19 167 PHE A C 1
ATOM 1174 O O . PHE A 1 167 ? 8.314 -1.139 -9.008 1.00 85.19 167 PHE A O 1
ATOM 1181 N N . GLY A 1 168 ? 6.870 -0.931 -7.307 1.00 90.06 168 GLY A N 1
ATOM 1182 C CA . GLY A 1 168 ? 6.380 0.397 -7.660 1.00 90.06 168 GLY A CA 1
ATOM 1183 C C . GLY A 1 168 ? 4.927 0.573 -7.240 1.00 90.06 168 GLY A C 1
ATOM 1184 O O . GLY A 1 168 ? 4.454 -0.109 -6.325 1.00 90.06 168 GLY A O 1
ATOM 1185 N N . LEU A 1 169 ? 4.224 1.486 -7.898 1.00 93.88 169 LEU A N 1
ATOM 1186 C CA . LEU A 1 169 ? 2.839 1.820 -7.605 1.00 93.88 169 LEU A CA 1
ATOM 1187 C C . LEU A 1 169 ? 1.892 1.198 -8.630 1.00 93.88 169 LEU A C 1
ATOM 1189 O O . LEU A 1 169 ? 2.053 1.357 -9.841 1.00 93.88 169 LEU A O 1
ATOM 1193 N N . PHE A 1 170 ? 0.860 0.537 -8.122 1.00 95.38 170 PHE A N 1
ATOM 1194 C CA . PHE A 1 170 ? -0.209 -0.058 -8.908 1.00 95.38 170 PHE A CA 1
ATOM 1195 C C . PHE A 1 170 ? -1.552 0.578 -8.554 1.00 95.38 170 PHE A C 1
ATOM 1197 O O . PHE A 1 170 ? -1.775 0.977 -7.410 1.00 95.38 170 PHE A O 1
ATOM 1204 N N . LYS A 1 171 ? -2.467 0.617 -9.523 1.00 96.75 171 LYS A N 1
ATOM 1205 C CA . LYS A 1 171 ? -3.843 1.094 -9.362 1.00 96.75 171 LYS A CA 1
ATOM 1206 C C . LYS A 1 171 ? -4.843 0.024 -9.785 1.00 96.75 171 LYS A C 1
ATOM 1208 O O . LYS A 1 171 ? -4.685 -0.571 -10.850 1.00 96.75 171 LYS A O 1
ATOM 1213 N N . SER A 1 172 ? -5.882 -0.172 -8.984 1.00 98.19 172 SER A N 1
ATOM 1214 C CA . SER A 1 172 ? -7.074 -0.949 -9.341 1.00 98.19 172 SER A CA 1
ATOM 1215 C C . SER A 1 172 ? -8.271 -0.016 -9.514 1.00 98.19 172 SER A C 1
ATOM 1217 O O . SER A 1 172 ? -8.325 1.055 -8.908 1.00 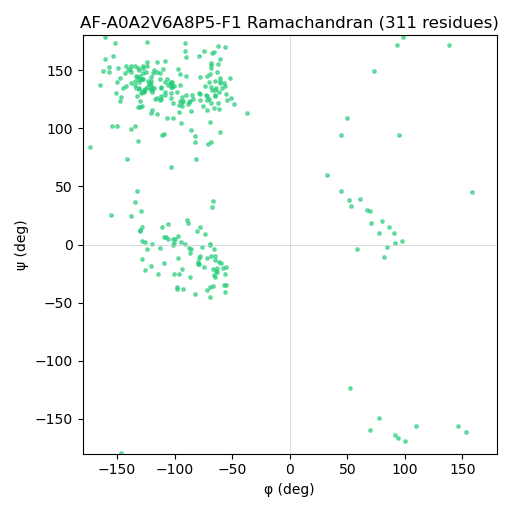98.19 172 SER A O 1
ATOM 1219 N N . THR A 1 173 ? -9.215 -0.419 -10.363 1.00 97.75 173 THR A N 1
ATOM 1220 C CA . THR A 1 173 ? -10.517 0.240 -10.563 1.00 97.75 173 THR A CA 1
ATOM 1221 C C . THR A 1 173 ? -11.684 -0.746 -10.448 1.00 97.75 173 THR A C 1
ATOM 1223 O O . THR A 1 173 ? -12.792 -0.439 -10.879 1.00 97.75 173 THR A O 1
ATOM 1226 N N . ASP A 1 174 ? -11.435 -1.939 -9.906 1.00 97.88 174 ASP A N 1
ATOM 1227 C CA . ASP A 1 174 ? -12.383 -3.054 -9.818 1.00 97.88 174 ASP A CA 1
ATOM 1228 C C . ASP A 1 174 ? -12.338 -3.779 -8.460 1.00 97.88 174 ASP A C 1
ATOM 1230 O O . ASP A 1 174 ? -12.678 -4.960 -8.365 1.00 97.88 174 ASP A O 1
ATOM 1234 N N . GLY A 1 175 ? -11.900 -3.090 -7.401 1.00 96.81 175 GLY A N 1
ATOM 1235 C CA . GLY A 1 175 ? -11.918 -3.636 -6.037 1.00 96.81 175 GLY A CA 1
ATOM 1236 C C . GLY A 1 175 ? -10.755 -4.582 -5.733 1.00 96.81 175 GLY A C 1
ATOM 1237 O O . GLY A 1 175 ? -10.840 -5.389 -4.805 1.00 96.81 175 GLY A O 1
ATOM 1238 N N . GLY A 1 176 ? -9.677 -4.498 -6.516 1.00 97.69 176 GLY A N 1
ATOM 1239 C CA . GLY A 1 176 ? -8.465 -5.298 -6.362 1.00 97.69 176 GLY A CA 1
ATOM 1240 C C . GLY A 1 176 ? -8.469 -6.610 -7.148 1.00 97.69 176 GLY A C 1
ATOM 1241 O O . GLY A 1 176 ? -7.577 -7.436 -6.950 1.00 97.69 176 GLY A O 1
ATOM 1242 N N . ASN A 1 177 ? -9.438 -6.825 -8.041 1.00 98.00 177 ASN A N 1
ATOM 1243 C CA . ASN A 1 177 ? -9.436 -8.003 -8.910 1.00 98.00 177 ASN A CA 1
ATOM 1244 C C . ASN A 1 177 ? -8.303 -7.907 -9.935 1.00 98.00 177 ASN A C 1
ATOM 1246 O O . ASN A 1 177 ? -7.534 -8.859 -10.095 1.00 98.00 177 ASN A O 1
ATOM 1250 N N . THR A 1 178 ? -8.148 -6.739 -10.558 1.00 98.06 178 THR A N 1
ATOM 1251 C CA . THR A 1 178 ? -7.060 -6.435 -11.486 1.00 98.06 178 THR A CA 1
ATOM 1252 C C . THR A 1 178 ? -6.332 -5.152 -11.106 1.00 98.06 178 THR A C 1
ATOM 1254 O O . THR A 1 178 ? -6.882 -4.251 -10.465 1.00 98.06 178 THR A O 1
ATOM 1257 N N . PHE A 1 179 ? -5.061 -5.076 -11.496 1.00 96.69 179 PHE A N 1
ATOM 1258 C CA . PHE A 1 179 ? -4.219 -3.905 -11.291 1.00 96.69 179 PHE A CA 1
ATOM 1259 C C . PHE A 1 179 ? -3.506 -3.501 -12.577 1.00 96.69 179 PHE A C 1
ATOM 1261 O O . PHE A 1 179 ? -3.153 -4.325 -13.420 1.00 96.69 179 PHE A O 1
ATOM 1268 N N . LYS A 1 180 ? -3.243 -2.201 -12.685 1.00 92.50 180 LYS A N 1
ATOM 1269 C CA . LYS A 1 180 ? -2.322 -1.609 -13.654 1.00 92.50 180 LYS A CA 1
ATOM 1270 C C . LYS A 1 180 ? -1.121 -1.060 -12.905 1.00 92.50 180 LYS A C 1
ATOM 1272 O O . LYS A 1 180 ? -1.297 -0.397 -11.886 1.00 92.50 180 LYS A O 1
ATOM 1277 N N . PHE A 1 181 ? 0.080 -1.313 -13.405 1.00 90.12 181 PHE A N 1
ATOM 1278 C CA . PHE A 1 181 ? 1.263 -0.601 -12.937 1.00 90.12 181 PHE A CA 1
ATOM 1279 C C . PHE A 1 181 ? 1.215 0.832 -13.466 1.00 90.12 181 PHE A C 1
ATOM 1281 O O . PHE A 1 181 ? 0.984 1.025 -14.659 1.00 90.12 181 PHE A O 1
ATOM 1288 N N . ILE A 1 182 ? 1.373 1.820 -12.587 1.00 88.44 182 ILE A N 1
ATOM 1289 C CA . ILE A 1 182 ? 1.198 3.235 -12.944 1.00 88.44 182 ILE A CA 1
ATOM 1290 C C . ILE A 1 182 ? 2.445 4.084 -12.714 1.00 88.44 182 ILE A C 1
ATOM 1292 O O . ILE A 1 182 ? 2.518 5.173 -13.269 1.00 88.44 182 ILE A O 1
ATOM 1296 N N . TRP A 1 183 ? 3.404 3.627 -11.901 1.00 88.38 183 TRP A N 1
ATOM 1297 C CA . TRP A 1 183 ? 4.604 4.410 -11.609 1.00 88.38 183 TRP A CA 1
ATOM 1298 C C . TRP A 1 183 ? 5.720 3.565 -10.982 1.00 88.38 183 TRP A C 1
ATOM 1300 O O . TRP A 1 183 ? 5.470 2.775 -10.071 1.00 88.38 183 TRP A O 1
ATOM 1310 N N . ASP A 1 184 ? 6.957 3.763 -11.431 1.00 84.12 184 ASP A N 1
ATOM 1311 C CA . ASP A 1 184 ? 8.170 3.065 -10.967 1.00 84.12 184 ASP A CA 1
ATOM 1312 C C . ASP A 1 184 ? 9.023 3.879 -9.980 1.00 84.12 184 ASP A C 1
ATOM 1314 O O . ASP A 1 184 ? 10.069 3.417 -9.514 1.00 84.12 184 ASP A O 1
ATOM 1318 N N . GLY A 1 185 ? 8.581 5.086 -9.62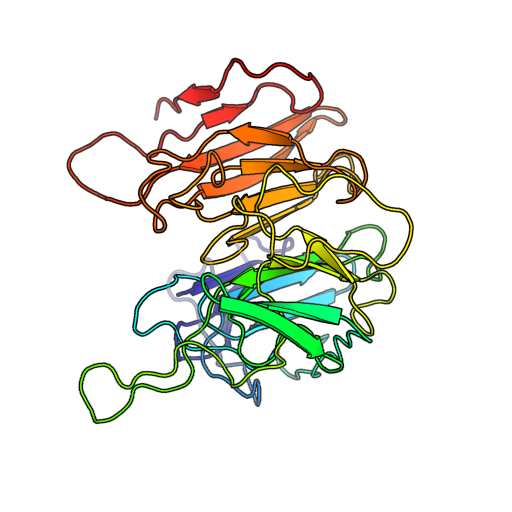3 1.00 84.25 185 GLY A N 1
ATOM 1319 C CA . GLY A 1 185 ? 9.328 5.973 -8.737 1.00 84.25 185 GLY A CA 1
ATOM 1320 C C . GLY A 1 185 ? 10.277 6.939 -9.452 1.00 84.25 185 GLY A C 1
ATOM 1321 O O . GLY A 1 185 ? 10.970 7.686 -8.759 1.00 84.25 185 GLY A O 1
ATOM 1322 N N . GLY A 1 186 ? 10.333 6.913 -10.790 1.00 79.38 186 GLY A N 1
ATOM 1323 C CA . GLY A 1 186 ? 11.153 7.801 -11.614 1.00 79.38 186 GLY A CA 1
ATOM 1324 C C . GLY A 1 186 ? 10.441 9.087 -12.054 1.00 79.38 186 GLY A C 1
ATOM 1325 O O . GLY A 1 186 ? 9.219 9.225 -11.957 1.00 79.38 186 GLY A O 1
ATOM 1326 N N . SER A 1 187 ? 11.226 10.040 -12.558 1.00 73.56 187 SER A N 1
ATOM 1327 C CA . SER A 1 187 ? 10.775 11.321 -13.122 1.00 73.56 187 SER A CA 1
ATOM 1328 C C . SER A 1 187 ? 10.414 11.229 -14.605 1.00 73.56 187 SER A C 1
ATOM 1330 O O . SER A 1 187 ? 9.565 11.974 -15.090 1.00 73.56 187 SER A O 1
ATOM 1332 N N . SER A 1 188 ? 11.037 10.295 -15.323 1.00 65.50 188 SER A N 1
ATOM 1333 C CA . SER A 1 188 ? 10.919 10.145 -16.772 1.00 65.50 188 SER A CA 1
ATOM 1334 C C . SER A 1 188 ? 9.777 9.228 -17.209 1.00 65.50 188 SER A C 1
ATOM 1336 O O . SER A 1 188 ? 9.756 8.786 -18.354 1.00 65.50 188 SER A O 1
ATOM 1338 N N . CYS A 1 189 ? 8.780 9.017 -16.339 1.00 59.59 189 CYS A N 1
ATOM 1339 C CA . CYS A 1 189 ? 7.568 8.279 -16.680 1.00 59.59 189 CYS A CA 1
ATOM 1340 C C . CYS A 1 189 ? 6.330 9.177 -16.935 1.00 59.59 189 CYS A C 1
ATOM 1342 O O . CYS A 1 189 ? 5.380 9.148 -16.147 1.00 59.59 189 CYS A O 1
ATOM 1344 N N . PRO A 1 190 ? 6.287 10.003 -18.004 1.00 47.97 190 PRO A N 1
ATOM 1345 C CA . PRO A 1 190 ? 5.060 10.659 -18.427 1.00 47.97 190 PRO A CA 1
ATOM 1346 C C . PRO A 1 190 ? 4.247 9.749 -19.370 1.00 47.97 190 PRO A C 1
ATOM 1348 O O . PRO A 1 190 ? 4.720 9.372 -20.433 1.00 47.97 190 PRO A O 1
ATOM 1351 N N . ASN A 1 191 ? 2.989 9.486 -18.996 1.00 43.50 191 ASN A N 1
ATOM 1352 C CA . ASN A 1 191 ? 1.821 9.437 -19.889 1.00 43.50 191 ASN A CA 1
ATOM 1353 C C . ASN A 1 191 ? 1.912 8.591 -21.181 1.00 43.50 191 ASN A C 1
ATOM 1355 O O . ASN A 1 191 ? 2.445 9.085 -22.164 1.00 43.50 191 ASN A O 1
ATOM 1359 N N . LEU A 1 192 ? 1.214 7.447 -21.286 1.00 36.34 192 LEU A N 1
ATOM 1360 C CA . LEU A 1 192 ? 0.651 7.002 -22.576 1.00 36.34 192 LEU A CA 1
ATOM 1361 C C . LEU A 1 192 ? -0.661 6.232 -22.377 1.00 36.34 192 LEU A C 1
ATOM 1363 O O . LEU A 1 192 ? -0.723 5.215 -21.692 1.00 36.34 192 LEU A O 1
ATOM 1367 N N . GLY A 1 193 ? -1.724 6.709 -23.022 1.00 36.22 193 GLY A N 1
ATOM 1368 C CA . GLY A 1 193 ? -3.064 6.122 -23.019 1.00 36.22 193 GLY A CA 1
ATOM 1369 C C . GLY A 1 193 ? -3.211 4.762 -23.721 1.00 36.22 193 GLY A C 1
ATOM 1370 O O . GLY A 1 193 ? -4.284 4.523 -24.252 1.00 36.22 193 GLY A O 1
ATOM 1371 N N . PHE A 1 194 ? -2.191 3.891 -23.726 1.00 34.44 194 PHE A N 1
ATOM 1372 C CA . PHE A 1 194 ? -2.178 2.490 -24.200 1.00 34.44 194 PHE A CA 1
ATOM 1373 C C . PHE A 1 194 ? -0.972 1.735 -23.566 1.00 34.44 194 PHE A C 1
ATOM 1375 O O . PHE A 1 194 ? -0.063 2.395 -23.068 1.00 34.44 194 PHE A O 1
ATOM 1382 N N . PRO A 1 195 ? -0.947 0.380 -23.495 1.00 36.75 195 PRO A N 1
ATOM 1383 C CA . PRO A 1 195 ? 0.015 -0.365 -22.668 1.00 36.75 195 PRO A CA 1
ATOM 1384 C C . PRO A 1 195 ? 1.457 -0.177 -23.170 1.00 36.75 195 PRO A C 1
ATOM 1386 O O . PRO A 1 195 ? 1.773 -0.539 -24.299 1.00 36.75 195 PRO A O 1
ATOM 1389 N N . GLY A 1 196 ? 2.313 0.411 -22.329 1.00 40.22 196 GLY A N 1
ATOM 1390 C CA . GLY A 1 196 ? 3.631 0.933 -22.718 1.00 40.22 196 GLY A CA 1
ATOM 1391 C C . GLY A 1 196 ? 4.143 1.983 -21.719 1.00 40.22 196 GLY A C 1
ATOM 1392 O O . GLY A 1 196 ? 4.340 3.124 -22.099 1.00 40.22 196 GLY A O 1
ATOM 1393 N N . LEU A 1 197 ? 4.050 1.737 -20.407 1.00 43.81 197 LEU A N 1
ATOM 1394 C CA . LEU A 1 197 ? 5.131 1.213 -19.552 1.00 43.81 197 LEU A CA 1
ATOM 1395 C C . LEU A 1 197 ? 5.908 2.331 -18.832 1.00 43.81 197 LEU A C 1
ATOM 1397 O O . LEU A 1 197 ? 6.931 2.802 -19.307 1.00 43.81 197 LEU A O 1
ATOM 1401 N N . CYS A 1 198 ? 5.491 2.626 -17.598 1.00 48.22 198 CYS A N 1
ATOM 1402 C CA . CYS A 1 198 ? 6.473 2.566 -16.519 1.00 48.22 198 CYS A CA 1
ATOM 1403 C C . CYS A 1 198 ? 6.810 1.072 -16.390 1.00 48.22 198 CYS A C 1
ATOM 1405 O O . CYS A 1 198 ? 6.081 0.315 -15.774 1.00 48.22 198 CYS A O 1
ATOM 1407 N N . ASP A 1 199 ? 7.781 0.556 -17.130 1.00 49.03 199 ASP A N 1
ATOM 1408 C CA . ASP A 1 199 ? 8.237 -0.845 -17.026 1.00 49.03 199 ASP A CA 1
ATOM 1409 C C . ASP A 1 199 ? 9.284 -1.012 -15.922 1.00 49.03 199 ASP A C 1
ATOM 1411 O O . ASP A 1 199 ? 9.718 -2.134 -15.659 1.00 49.03 199 ASP A O 1
ATOM 1415 N N . GLY A 1 200 ? 9.693 0.086 -15.279 1.00 50.47 200 GLY A N 1
ATOM 1416 C CA . GLY A 1 200 ? 10.878 0.136 -14.433 1.00 50.47 200 GLY A CA 1
ATOM 1417 C C . GLY A 1 200 ? 12.185 0.226 -15.227 1.00 50.47 200 GLY A C 1
ATOM 1418 O O . GLY A 1 200 ? 13.238 0.071 -14.617 1.00 50.47 200 GLY A O 1
ATOM 1419 N N . ASN A 1 201 ? 12.141 0.449 -16.551 1.00 50.97 201 ASN A N 1
ATOM 1420 C CA . ASN A 1 201 ? 13.304 0.615 -17.444 1.00 50.97 201 ASN A CA 1
ATOM 1421 C C . ASN A 1 201 ? 13.797 2.063 -17.516 1.00 50.97 201 ASN A C 1
ATOM 1423 O O . ASN A 1 201 ? 14.776 2.368 -18.196 1.00 50.97 201 ASN A O 1
ATOM 1427 N N . SER A 1 202 ? 13.117 2.988 -16.847 1.00 62.69 202 SER A N 1
ATOM 1428 C CA . SER A 1 202 ? 13.588 4.355 -16.806 1.00 62.69 202 SER A CA 1
ATOM 1429 C C . SER A 1 202 ? 14.925 4.387 -16.048 1.00 62.69 202 SER A C 1
ATOM 1431 O O . SER A 1 202 ? 15.086 3.765 -14.994 1.00 62.69 202 SER A O 1
ATOM 1433 N N . SER A 1 203 ? 15.939 5.076 -16.583 1.00 63.94 203 SER A N 1
ATOM 1434 C CA . SER A 1 203 ? 17.261 5.162 -15.933 1.00 63.94 203 SER A CA 1
ATOM 1435 C C . SER A 1 203 ? 17.197 5.820 -14.548 1.00 63.94 203 SER A C 1
ATOM 1437 O O . SER A 1 203 ? 18.137 5.727 -13.758 1.00 63.94 203 SER A O 1
ATOM 1439 N N . ASP A 1 204 ? 16.079 6.483 -14.260 1.00 71.25 204 ASP A N 1
ATOM 1440 C CA . ASP A 1 204 ? 15.756 7.140 -13.006 1.00 71.25 204 ASP A CA 1
ATOM 1441 C C . ASP A 1 204 ? 14.721 6.401 -12.137 1.00 71.25 204 ASP A C 1
ATOM 1443 O O . ASP A 1 204 ? 14.355 6.915 -11.078 1.00 71.25 204 ASP A O 1
ATOM 1447 N N . ALA A 1 205 ? 14.284 5.198 -12.530 1.00 77.75 205 ALA A N 1
ATOM 1448 C CA . ALA A 1 205 ? 13.359 4.375 -11.755 1.00 77.75 205 ALA A CA 1
ATOM 1449 C C . ALA A 1 205 ? 13.955 4.024 -10.391 1.00 77.75 205 ALA A C 1
ATOM 1451 O O . ALA A 1 205 ? 15.155 3.752 -10.262 1.00 77.75 205 ALA A O 1
ATOM 1452 N N . SER A 1 206 ? 13.107 3.977 -9.362 1.00 83.44 206 SER A N 1
ATOM 1453 C CA . SER A 1 206 ? 13.554 3.616 -8.021 1.00 83.44 206 SER A CA 1
ATOM 1454 C C . SER A 1 206 ? 14.172 2.222 -8.015 1.00 83.44 206 SER A C 1
ATOM 1456 O O . SER A 1 206 ? 13.584 1.278 -8.526 1.00 83.44 206 SER A O 1
ATOM 1458 N N . LEU A 1 207 ? 15.326 2.047 -7.365 1.00 79.12 207 LEU A N 1
ATOM 1459 C CA . LEU A 1 207 ? 15.955 0.724 -7.247 1.00 79.12 207 LEU A CA 1
ATOM 1460 C C . LEU A 1 207 ? 15.324 -0.165 -6.170 1.00 79.12 207 LEU A C 1
ATOM 1462 O O . LEU A 1 207 ? 15.650 -1.352 -6.066 1.00 79.12 207 LEU A O 1
ATOM 1466 N N . ARG A 1 208 ? 14.465 0.412 -5.327 1.00 83.31 208 ARG A N 1
ATOM 1467 C CA . ARG A 1 208 ? 13.851 -0.279 -4.188 1.00 83.31 208 ARG A CA 1
ATOM 1468 C C . ARG A 1 208 ? 12.331 -0.146 -4.158 1.00 83.31 208 ARG A C 1
ATOM 1470 O O . ARG A 1 208 ? 11.711 -0.922 -3.439 1.00 83.31 208 ARG A O 1
ATOM 1477 N N . GLY A 1 209 ? 11.745 0.743 -4.958 1.00 88.25 209 GLY A N 1
ATOM 1478 C CA . GLY A 1 209 ? 10.304 0.896 -5.139 1.00 88.25 209 GLY A CA 1
ATOM 1479 C C . GLY A 1 209 ? 9.692 2.045 -4.340 1.00 88.25 209 GLY A C 1
ATOM 1480 O O . GLY A 1 209 ? 10.385 2.888 -3.768 1.00 88.25 209 GLY A O 1
ATOM 1481 N N . VAL A 1 210 ? 8.361 2.056 -4.316 1.00 92.81 210 VAL A N 1
ATOM 1482 C CA . VAL A 1 210 ? 7.540 3.129 -3.740 1.00 92.81 210 VAL A CA 1
ATOM 1483 C C . VAL A 1 210 ? 7.170 2.750 -2.308 1.00 92.81 210 VAL A C 1
ATOM 1485 O O . VAL A 1 210 ? 6.597 1.689 -2.067 1.00 92.81 210 VAL A O 1
ATOM 1488 N N . THR A 1 211 ? 7.506 3.608 -1.349 1.00 93.50 211 THR A N 1
ATOM 1489 C CA . THR A 1 211 ? 7.440 3.318 0.091 1.00 93.50 211 THR A CA 1
ATOM 1490 C C . THR A 1 211 ? 6.148 3.738 0.758 1.00 93.50 211 THR A C 1
ATOM 1492 O O . THR A 1 211 ? 5.855 3.246 1.842 1.00 93.50 211 THR A O 1
ATOM 1495 N N . ASP A 1 212 ? 5.405 4.665 0.161 1.00 95.31 212 ASP A N 1
ATOM 1496 C CA . ASP A 1 212 ? 4.116 5.101 0.688 1.00 95.31 212 ASP A CA 1
ATOM 1497 C C . ASP A 1 212 ? 3.259 5.712 -0.421 1.00 95.31 212 ASP A C 1
ATOM 1499 O O . ASP A 1 212 ? 3.788 6.242 -1.402 1.00 95.31 212 ASP A O 1
ATOM 1503 N N . VAL A 1 213 ? 1.944 5.638 -0.252 1.00 97.50 213 VAL A N 1
ATOM 1504 C CA . VAL A 1 213 ? 0.949 6.304 -1.088 1.00 97.50 213 VAL A CA 1
ATOM 1505 C C . VAL A 1 213 ? -0.201 6.794 -0.213 1.00 97.50 213 VAL A C 1
ATOM 1507 O O . VAL A 1 213 ? -0.689 6.076 0.658 1.00 97.50 213 VAL A O 1
ATOM 1510 N N . LYS A 1 214 ? -0.657 8.024 -0.455 1.00 97.38 214 LYS A N 1
ATOM 1511 C CA . LYS A 1 214 ? -1.816 8.618 0.221 1.00 97.38 214 LYS A CA 1
ATOM 1512 C C . LYS A 1 214 ? -2.675 9.369 -0.784 1.00 97.38 214 LYS A C 1
ATOM 1514 O O . LYS A 1 214 ? -2.163 9.951 -1.739 1.00 97.38 214 LYS A O 1
ATOM 1519 N N . LEU A 1 215 ? -3.978 9.389 -0.538 1.00 96.88 215 LEU A N 1
ATOM 1520 C CA . LEU A 1 215 ? -4.907 10.242 -1.269 1.00 96.88 215 LEU A CA 1
ATOM 1521 C C . LEU A 1 215 ? -5.043 11.578 -0.553 1.00 96.88 215 LEU A C 1
ATOM 1523 O O . LEU A 1 215 ? -5.024 11.635 0.676 1.00 96.88 215 LEU A O 1
ATOM 1527 N N . ASP A 1 216 ? -5.212 12.648 -1.319 1.00 95.38 216 ASP A N 1
ATOM 1528 C CA . ASP A 1 216 ? -5.592 13.925 -0.741 1.00 95.38 216 ASP A CA 1
ATOM 1529 C C . ASP A 1 216 ? -7.004 13.826 -0.126 1.00 95.38 216 ASP A C 1
ATOM 1531 O O . ASP A 1 216 ? -7.949 13.408 -0.806 1.00 95.38 216 ASP A O 1
ATOM 1535 N N . PRO A 1 217 ? -7.184 14.217 1.147 1.00 93.38 217 PRO A N 1
ATOM 1536 C CA . PRO A 1 217 ? -8.456 14.066 1.849 1.00 93.38 217 PRO A CA 1
ATOM 1537 C C . PRO A 1 217 ? -9.548 15.033 1.364 1.00 93.38 217 PRO A C 1
ATOM 1539 O O . PRO A 1 217 ? -10.712 14.873 1.733 1.00 93.38 217 PRO A O 1
ATOM 1542 N N . ASN A 1 218 ? -9.204 16.046 0.562 1.00 91.75 218 ASN A N 1
ATOM 1543 C CA . ASN A 1 218 ? -10.170 16.927 -0.094 1.00 91.75 218 ASN A CA 1
ATOM 1544 C C . ASN A 1 218 ? -10.481 16.500 -1.531 1.00 91.75 218 ASN A C 1
ATOM 1546 O O . ASN A 1 218 ? -11.559 16.820 -2.030 1.00 91.75 218 ASN A O 1
ATOM 1550 N N . ASN A 1 219 ? -9.564 15.799 -2.201 1.00 93.44 219 ASN A N 1
ATOM 1551 C CA . ASN A 1 219 ? -9.743 15.373 -3.585 1.00 93.44 219 ASN A CA 1
ATOM 1552 C C . ASN A 1 219 ? -8.988 14.063 -3.877 1.00 93.44 219 ASN A C 1
ATOM 1554 O O . ASN A 1 219 ? -7.796 14.109 -4.171 1.00 93.44 219 ASN A O 1
ATOM 1558 N N . PRO A 1 220 ? -9.660 12.901 -3.923 1.00 93.56 220 PRO A N 1
ATOM 1559 C CA . PRO A 1 220 ? -8.991 11.616 -4.133 1.00 93.56 220 PRO A CA 1
ATOM 1560 C C . PRO A 1 220 ? -8.411 11.414 -5.550 1.00 93.56 220 PRO A C 1
ATOM 1562 O O . PRO A 1 220 ? -7.820 10.367 -5.816 1.00 93.56 220 PRO A O 1
ATOM 1565 N N . ASN A 1 221 ? -8.551 12.383 -6.467 1.00 91.44 221 ASN A N 1
ATOM 1566 C CA . ASN A 1 221 ? -7.778 12.410 -7.716 1.00 91.44 221 ASN A CA 1
ATOM 1567 C C . ASN A 1 221 ? -6.355 12.946 -7.517 1.00 91.44 221 ASN A C 1
ATOM 1569 O O . ASN A 1 221 ? -5.503 12.737 -8.377 1.00 91.44 221 ASN A O 1
ATOM 1573 N N . ILE A 1 222 ? -6.079 13.627 -6.405 1.00 94.94 222 ILE A 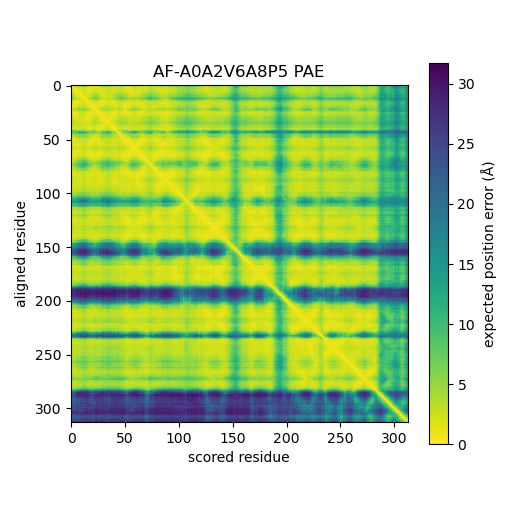N 1
ATOM 1574 C CA . ILE A 1 222 ? -4.724 14.016 -6.036 1.00 94.94 222 ILE A CA 1
ATOM 1575 C C . ILE A 1 222 ? -4.114 12.869 -5.226 1.00 94.94 222 ILE A C 1
ATOM 1577 O O . ILE A 1 222 ? -4.646 12.466 -4.189 1.00 94.94 222 ILE A O 1
ATOM 1581 N N . VAL A 1 223 ? -3.000 12.335 -5.721 1.00 95.88 223 VAL A N 1
ATOM 1582 C CA . VAL A 1 223 ? -2.288 11.199 -5.127 1.00 95.88 223 VAL A CA 1
ATOM 1583 C C . VAL A 1 223 ? -0.883 11.649 -4.759 1.00 95.88 223 VAL A C 1
ATOM 1585 O O . VAL A 1 223 ? -0.177 12.235 -5.578 1.00 95.88 223 VAL A O 1
ATOM 1588 N N . TYR A 1 224 ? -0.465 11.358 -3.537 1.00 96.69 224 TYR A N 1
ATOM 1589 C CA . TYR A 1 224 ? 0.894 11.576 -3.064 1.00 96.69 224 TYR A CA 1
ATOM 1590 C C . TYR A 1 224 ? 1.605 10.240 -2.943 1.00 96.69 224 TYR A C 1
ATOM 1592 O O . TYR A 1 224 ? 0.995 9.264 -2.506 1.00 96.69 224 TYR A O 1
ATOM 1600 N N . ALA A 1 225 ? 2.888 10.191 -3.282 1.00 95.38 225 ALA A N 1
ATOM 1601 C CA . ALA A 1 225 ? 3.689 8.986 -3.133 1.00 95.38 225 ALA A CA 1
ATOM 1602 C C . ALA A 1 225 ? 5.124 9.309 -2.714 1.00 95.38 225 ALA A C 1
ATOM 1604 O O . ALA A 1 225 ? 5.679 10.338 -3.097 1.00 95.38 225 ALA A O 1
ATOM 1605 N N . ALA A 1 226 ? 5.725 8.415 -1.935 1.00 93.62 226 ALA A N 1
ATOM 1606 C CA . ALA A 1 226 ? 7.129 8.476 -1.548 1.00 93.62 226 ALA A CA 1
ATOM 1607 C C . ALA A 1 226 ? 7.894 7.321 -2.190 1.00 93.62 226 ALA A C 1
ATOM 1609 O O . ALA A 1 226 ? 7.369 6.214 -2.292 1.00 93.62 226 ALA A O 1
ATOM 1610 N N . THR A 1 227 ? 9.130 7.560 -2.614 1.00 91.00 227 THR A N 1
ATOM 1611 C CA . THR A 1 227 ? 9.937 6.550 -3.309 1.00 91.00 227 THR A CA 1
ATOM 1612 C C . THR A 1 227 ? 11.397 6.596 -2.873 1.00 91.00 227 THR A C 1
ATOM 1614 O O . THR A 1 227 ? 11.905 7.658 -2.501 1.00 91.00 227 THR A O 1
ATOM 1617 N N . TYR A 1 228 ? 12.076 5.447 -2.910 1.00 88.88 228 TYR A N 1
ATOM 1618 C CA . TYR A 1 228 ? 13.526 5.393 -2.709 1.00 88.88 228 TYR A CA 1
ATOM 1619 C C . TYR A 1 228 ? 14.256 6.035 -3.900 1.00 88.88 228 TYR A C 1
ATOM 1621 O O . TYR A 1 228 ? 13.792 5.876 -5.036 1.00 88.88 228 TYR A O 1
ATOM 1629 N N . PRO A 1 229 ? 15.408 6.699 -3.692 1.00 86.50 229 PRO A N 1
ATOM 1630 C CA . PRO A 1 229 ? 16.189 7.251 -4.789 1.00 86.50 229 PRO A CA 1
ATOM 1631 C C . PRO A 1 229 ? 16.714 6.201 -5.759 1.00 86.50 229 PRO A C 1
ATOM 1633 O O . PRO A 1 229 ? 16.965 5.041 -5.412 1.00 86.50 229 PRO A O 1
ATOM 1636 N N . SER A 1 230 ? 16.962 6.670 -6.976 1.00 79.06 230 SER A N 1
ATOM 1637 C CA . SER A 1 230 ? 17.832 6.001 -7.929 1.00 79.06 230 SER A CA 1
ATOM 1638 C C . SER A 1 230 ? 19.186 6.713 -7.918 1.00 79.06 230 SER A C 1
ATOM 1640 O O . SER A 1 230 ? 19.226 7.904 -8.215 1.00 79.06 230 SER A O 1
ATOM 1642 N N . PRO A 1 231 ? 20.301 6.020 -7.625 1.00 64.69 231 PRO A N 1
ATOM 1643 C CA . PRO A 1 231 ? 21.622 6.635 -7.489 1.00 64.69 231 PRO A CA 1
ATOM 1644 C C . PRO A 1 231 ? 22.144 7.248 -8.799 1.00 64.69 231 PRO A C 1
ATOM 1646 O O . PRO A 1 231 ? 23.099 8.016 -8.777 1.00 64.69 231 PRO A O 1
ATOM 1649 N N . ASN A 1 232 ? 21.511 6.927 -9.932 1.00 62.34 232 ASN A N 1
ATOM 1650 C CA . ASN A 1 232 ? 21.874 7.427 -11.256 1.00 62.34 232 ASN A CA 1
ATOM 1651 C C . ASN A 1 232 ? 21.020 8.633 -11.701 1.00 62.34 232 ASN A C 1
ATOM 1653 O O . ASN A 1 232 ? 21.095 9.027 -12.863 1.00 62.34 232 ASN A O 1
ATOM 1657 N N . SER A 1 233 ? 20.173 9.203 -10.831 1.00 63.09 233 SER A N 1
ATOM 1658 C CA . SER A 1 233 ? 19.237 10.276 -11.209 1.00 63.09 233 SER A CA 1
ATOM 1659 C C . SER A 1 233 ? 18.705 11.093 -10.018 1.00 63.09 233 SER A C 1
ATOM 1661 O O . SER A 1 233 ? 18.984 10.795 -8.862 1.00 63.09 233 SER A O 1
ATOM 1663 N N . SER A 1 234 ? 17.875 12.104 -10.298 1.00 62.56 234 SER A N 1
ATOM 1664 C CA . SER A 1 234 ? 17.166 12.926 -9.300 1.00 62.56 234 SER A CA 1
A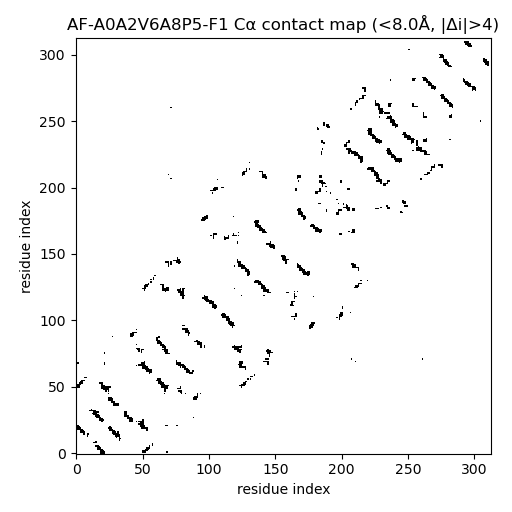TOM 1665 C C . SER A 1 234 ? 15.921 12.257 -8.676 1.00 62.56 234 SER A C 1
ATOM 1667 O O . SER A 1 234 ? 15.100 12.946 -8.066 1.00 62.56 234 SER A O 1
ATOM 1669 N N . GLY A 1 235 ? 15.748 10.937 -8.834 1.00 71.75 235 GLY A N 1
ATOM 1670 C CA . GLY A 1 235 ? 14.637 10.183 -8.240 1.00 71.75 235 GLY A CA 1
ATOM 1671 C C . GLY A 1 235 ? 14.622 10.211 -6.702 1.00 71.75 235 GLY A C 1
ATOM 1672 O O . GLY A 1 235 ? 15.570 10.654 -6.055 1.00 71.75 235 GLY A O 1
ATOM 1673 N N . GLY A 1 236 ? 13.546 9.708 -6.092 1.00 84.06 236 GLY A N 1
ATOM 1674 C CA . GLY A 1 236 ? 13.385 9.678 -4.630 1.00 84.06 236 GLY A CA 1
ATOM 1675 C C . GLY A 1 236 ? 12.528 10.814 -4.064 1.00 84.06 236 GLY A C 1
ATOM 1676 O O . GLY A 1 236 ? 12.047 11.677 -4.798 1.00 84.06 236 GLY A O 1
ATOM 1677 N N . GLY A 1 237 ? 12.329 10.827 -2.747 1.00 88.25 237 GLY A N 1
ATOM 1678 C CA . GLY A 1 237 ? 11.567 11.879 -2.067 1.00 88.25 237 GLY A CA 1
ATOM 1679 C C . GLY A 1 237 ? 10.050 11.724 -2.216 1.00 88.25 237 GLY A C 1
ATOM 1680 O O . GLY A 1 237 ? 9.546 10.603 -2.302 1.00 88.25 237 GLY A O 1
ATOM 1681 N N . ILE A 1 238 ? 9.324 12.846 -2.216 1.00 91.69 238 ILE A N 1
ATOM 1682 C CA . ILE A 1 238 ? 7.855 12.907 -2.259 1.00 91.69 238 ILE A CA 1
ATOM 1683 C C . ILE A 1 238 ? 7.388 13.485 -3.592 1.00 91.69 238 ILE A C 1
ATOM 1685 O O . ILE A 1 238 ? 7.869 14.524 -4.054 1.00 91.69 238 ILE A O 1
ATOM 1689 N N . TRP A 1 239 ? 6.392 12.824 -4.167 1.00 91.56 239 TRP A N 1
ATOM 1690 C CA . TRP A 1 239 ? 5.802 13.107 -5.463 1.00 91.56 239 TRP A CA 1
ATOM 1691 C C . TRP A 1 239 ? 4.300 13.321 -5.338 1.00 91.56 239 TRP A C 1
ATOM 1693 O O . TRP A 1 239 ? 3.650 12.791 -4.434 1.00 91.56 239 TRP A O 1
ATOM 1703 N N . ARG A 1 240 ? 3.749 14.096 -6.268 1.00 91.81 240 ARG A N 1
ATOM 1704 C CA . ARG A 1 240 ? 2.322 14.389 -6.373 1.00 91.81 240 ARG A CA 1
ATOM 1705 C C . ARG A 1 240 ? 1.838 14.162 -7.796 1.00 91.81 240 ARG A C 1
ATOM 1707 O O . ARG A 1 240 ? 2.440 14.671 -8.738 1.00 91.81 240 ARG A O 1
ATOM 1714 N N . SER A 1 241 ? 0.706 13.490 -7.915 1.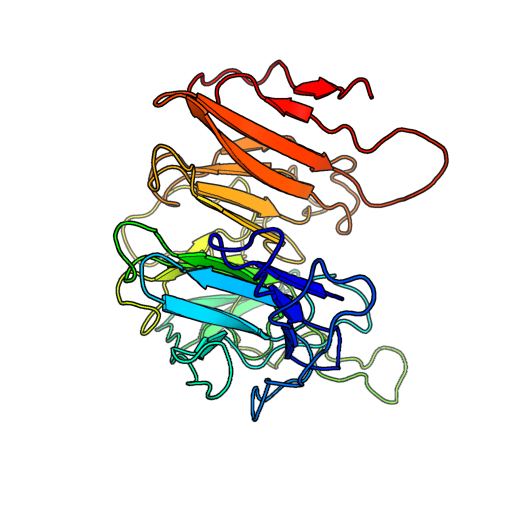00 91.75 241 SER A N 1
ATOM 1715 C CA . SER A 1 241 ? -0.143 13.456 -9.097 1.00 91.75 241 SER A CA 1
ATOM 1716 C C . SER A 1 241 ? -1.413 14.257 -8.827 1.00 91.75 241 SER A C 1
ATOM 1718 O O . SER A 1 241 ? -1.961 14.186 -7.729 1.00 91.75 241 SER A O 1
ATOM 1720 N N . THR A 1 242 ? -1.886 15.018 -9.813 1.00 92.25 242 THR A N 1
ATOM 1721 C CA . THR A 1 242 ? -3.170 15.748 -9.754 1.00 92.25 242 THR A CA 1
ATOM 1722 C C . THR A 1 242 ? -4.237 15.149 -10.673 1.00 92.25 242 THR A C 1
ATOM 1724 O O . THR A 1 242 ? -5.311 15.722 -10.832 1.00 92.25 242 THR A O 1
ATOM 1727 N N . ASP A 1 243 ? -3.937 14.011 -11.294 1.00 90.25 243 ASP A N 1
ATOM 1728 C CA . ASP A 1 243 ? -4.720 13.353 -12.341 1.00 90.25 243 ASP A CA 1
ATOM 1729 C C . ASP A 1 243 ? -4.862 11.842 -12.078 1.00 90.25 243 ASP A C 1
ATOM 1731 O O . ASP A 1 243 ? -4.879 11.016 -12.987 1.00 90.25 243 ASP A O 1
ATOM 1735 N N . ALA A 1 244 ? -5.001 11.476 -10.802 1.00 92.31 244 ALA A N 1
ATOM 1736 C CA . ALA A 1 244 ? -5.262 10.119 -10.329 1.00 92.31 244 ALA A CA 1
ATOM 1737 C C . ALA A 1 244 ? -4.166 9.101 -10.706 1.00 92.31 244 ALA A C 1
ATOM 1739 O O . ALA A 1 244 ? -4.461 7.941 -11.026 1.00 92.31 244 ALA A O 1
ATOM 1740 N N . GLY A 1 245 ? -2.909 9.539 -10.634 1.00 89.44 245 GLY A N 1
ATOM 1741 C CA . GLY A 1 245 ? -1.707 8.739 -10.855 1.00 89.44 245 GLY A CA 1
ATOM 1742 C C . GLY A 1 245 ? -1.263 8.637 -12.313 1.00 89.44 245 GLY A C 1
ATOM 1743 O O . GLY A 1 245 ? -0.475 7.744 -12.611 1.00 89.44 245 GLY A O 1
ATOM 1744 N N . VAL A 1 246 ? -1.776 9.492 -13.208 1.00 86.12 246 VAL A N 1
ATOM 1745 C CA . VAL A 1 246 ? -1.423 9.485 -14.640 1.00 86.12 246 VAL A CA 1
ATOM 1746 C C . VAL A 1 246 ? -0.110 10.234 -14.893 1.00 86.12 246 VAL A C 1
ATOM 1748 O O . VAL A 1 246 ? 0.743 9.740 -15.630 1.00 86.12 246 VAL A O 1
ATOM 1751 N N . THR A 1 247 ? 0.093 11.386 -14.255 1.00 85.56 247 THR A N 1
ATOM 1752 C CA . THR A 1 247 ? 1.352 12.140 -14.269 1.00 85.56 247 THR A CA 1
ATOM 1753 C C . THR A 1 247 ? 1.820 12.467 -12.856 1.00 85.56 247 THR A C 1
ATOM 1755 O O . THR A 1 247 ? 1.018 12.587 -11.929 1.00 85.56 247 THR A O 1
ATOM 1758 N N . TRP A 1 248 ? 3.137 12.609 -12.687 1.00 87.00 248 TRP A N 1
ATOM 1759 C CA . TRP A 1 248 ? 3.780 12.812 -11.391 1.00 87.00 248 TRP A CA 1
ATOM 1760 C C . TRP A 1 248 ? 4.750 13.989 -11.434 1.00 87.00 248 TRP A C 1
ATOM 1762 O O . TRP A 1 248 ? 5.489 14.183 -12.394 1.00 87.00 248 TRP A O 1
ATOM 1772 N N . THR A 1 249 ? 4.758 14.785 -10.370 1.00 85.62 249 THR A N 1
ATOM 1773 C CA . THR A 1 249 ? 5.695 15.892 -10.156 1.00 85.62 249 THR A CA 1
ATOM 1774 C C . THR A 1 249 ? 6.361 15.728 -8.798 1.00 85.62 249 THR A C 1
ATOM 1776 O O . THR A 1 249 ? 5.675 15.506 -7.798 1.00 85.62 249 THR A O 1
ATOM 1779 N N . GLN A 1 250 ? 7.685 15.862 -8.739 1.00 87.19 250 GLN A N 1
ATOM 1780 C CA . GLN A 1 250 ? 8.410 15.853 -7.471 1.00 87.19 250 GLN A CA 1
ATOM 1781 C C . GLN A 1 250 ? 8.090 17.135 -6.699 1.00 87.19 250 GLN A C 1
ATOM 1783 O O . GLN A 1 250 ? 8.262 18.239 -7.215 1.00 87.19 250 GLN A O 1
ATOM 1788 N N . ILE A 1 251 ? 7.621 16.994 -5.462 1.00 86.81 251 ILE A N 1
ATOM 1789 C CA . ILE A 1 251 ? 7.295 18.124 -4.576 1.00 86.81 251 ILE A CA 1
ATOM 1790 C C . ILE A 1 251 ? 8.290 18.265 -3.418 1.00 86.81 251 ILE A C 1
ATOM 1792 O O . ILE A 1 251 ? 8.367 19.322 -2.789 1.00 86.81 251 ILE A O 1
ATOM 1796 N N . HIS A 1 252 ? 9.080 17.221 -3.153 1.00 85.88 252 HIS A N 1
ATOM 1797 C CA . HIS A 1 252 ? 10.238 17.271 -2.266 1.00 85.88 252 HIS A CA 1
ATOM 1798 C C . HIS A 1 252 ? 11.277 16.231 -2.707 1.00 85.88 252 HIS A C 1
ATOM 1800 O O . HIS A 1 252 ? 10.934 15.067 -2.890 1.00 85.88 252 HIS A O 1
ATOM 1806 N N . GLY A 1 253 ? 12.545 16.623 -2.852 1.00 85.38 253 GLY A N 1
ATOM 1807 C CA . GLY A 1 253 ? 13.634 15.689 -3.170 1.00 85.38 253 GLY A CA 1
ATOM 1808 C C . GLY A 1 253 ? 14.053 14.816 -1.975 1.00 85.38 253 GLY A C 1
ATOM 1809 O O . GLY A 1 253 ? 13.674 15.108 -0.840 1.00 85.38 253 GLY A O 1
ATOM 1810 N N . PRO A 1 254 ? 14.833 13.746 -2.180 1.00 84.75 254 PRO A N 1
ATOM 1811 C CA . PRO A 1 254 ? 15.454 13.016 -1.071 1.00 84.75 254 PRO A CA 1
ATOM 1812 C C . PRO A 1 254 ? 16.490 13.884 -0.336 1.00 84.75 254 PRO A C 1
ATOM 1814 O O . PRO A 1 254 ? 16.923 14.917 -0.854 1.00 84.75 254 PRO A O 1
ATOM 1817 N N . GLN A 1 255 ? 16.921 13.472 0.860 1.00 84.69 255 GLN A N 1
ATOM 1818 C CA . GLN A 1 255 ? 17.995 14.181 1.568 1.00 84.69 255 GLN A CA 1
ATOM 1819 C C . GLN A 1 255 ? 19.348 13.926 0.885 1.00 84.69 255 GLN A C 1
ATOM 1821 O O . GLN A 1 255 ? 20.157 14.847 0.761 1.00 84.69 255 GLN A O 1
ATOM 1826 N N . ASN A 1 256 ? 19.582 12.700 0.423 1.00 83.81 256 ASN A N 1
ATOM 1827 C CA . ASN A 1 256 ? 20.740 12.305 -0.363 1.00 83.81 256 ASN A CA 1
ATOM 1828 C C . ASN A 1 256 ? 20.309 11.436 -1.556 1.00 83.81 256 ASN A C 1
ATOM 1830 O O . ASN A 1 256 ? 20.076 10.241 -1.413 1.00 83.81 256 ASN A O 1
ATOM 1834 N N . ALA A 1 257 ? 20.249 12.025 -2.753 1.00 81.25 257 ALA A N 1
ATOM 1835 C CA . ALA A 1 257 ? 19.855 11.310 -3.972 1.00 81.25 257 ALA A CA 1
ATOM 1836 C C . ALA A 1 257 ? 20.830 10.186 -4.381 1.00 81.25 257 ALA A C 1
ATOM 1838 O O . ALA A 1 257 ? 20.429 9.245 -5.060 1.00 81.25 257 ALA A O 1
ATOM 1839 N N . ALA A 1 258 ? 22.095 10.251 -3.947 1.00 81.19 258 ALA A N 1
ATOM 1840 C CA . ALA A 1 258 ? 23.082 9.205 -4.218 1.00 81.19 258 ALA A CA 1
ATOM 1841 C C . ALA A 1 258 ? 22.926 7.984 -3.291 1.00 81.19 258 ALA A C 1
ATOM 1843 O O . ALA A 1 258 ? 23.457 6.913 -3.584 1.00 81.19 258 ALA A O 1
ATOM 1844 N N . ASP A 1 259 ? 22.206 8.130 -2.175 1.00 82.88 259 ASP A N 1
ATOM 1845 C CA . ASP A 1 259 ? 21.941 7.049 -1.231 1.00 82.88 259 ASP A CA 1
ATOM 1846 C C . ASP A 1 259 ? 20.592 6.397 -1.551 1.00 82.88 259 ASP A C 1
ATOM 1848 O O . ASP A 1 259 ? 19.527 6.915 -1.227 1.00 82.88 259 ASP A O 1
ATOM 1852 N N . ASN A 1 260 ? 20.627 5.207 -2.151 1.00 81.94 260 ASN A N 1
ATOM 1853 C CA . ASN A 1 260 ? 19.409 4.469 -2.486 1.00 81.94 260 ASN A CA 1
ATOM 1854 C C . ASN A 1 260 ? 18.652 3.919 -1.259 1.00 81.94 260 ASN A C 1
ATOM 1856 O O . ASN A 1 260 ? 17.637 3.252 -1.443 1.00 81.94 260 ASN A O 1
ATOM 1860 N N . SER A 1 261 ? 19.132 4.161 -0.035 1.00 82.75 261 SER A N 1
ATOM 1861 C CA . SER A 1 261 ? 18.405 3.938 1.220 1.00 82.75 261 SER A CA 1
ATOM 1862 C C . SER A 1 261 ? 17.811 5.207 1.842 1.00 82.75 261 SER A C 1
ATOM 1864 O O . SER A 1 261 ? 17.111 5.094 2.847 1.00 82.75 261 SER A O 1
ATOM 1866 N N . ASP A 1 262 ? 17.992 6.390 1.240 1.00 85.81 262 ASP A N 1
ATOM 1867 C CA . ASP A 1 262 ? 17.217 7.581 1.615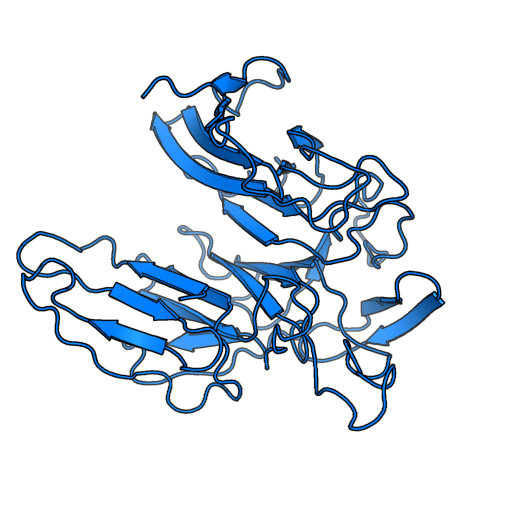 1.00 85.81 262 ASP A CA 1
ATOM 1868 C C . ASP A 1 262 ? 15.720 7.307 1.495 1.00 85.81 262 ASP A C 1
ATOM 1870 O O . ASP A 1 262 ? 15.258 6.684 0.537 1.00 85.81 262 ASP A O 1
ATOM 1874 N N . ARG A 1 263 ? 14.952 7.748 2.488 1.00 86.19 263 ARG A N 1
ATOM 1875 C CA . ARG A 1 263 ? 13.525 7.467 2.553 1.00 86.19 263 ARG A CA 1
ATOM 1876 C C . ARG A 1 263 ? 12.756 8.721 2.910 1.00 86.19 263 ARG A C 1
ATOM 1878 O O . ARG A 1 263 ? 13.147 9.489 3.786 1.00 86.19 263 ARG A O 1
ATOM 1885 N N . ALA A 1 264 ? 11.613 8.870 2.256 1.00 87.88 264 ALA A N 1
ATOM 1886 C CA . ALA A 1 264 ? 10.584 9.806 2.655 1.00 87.88 264 ALA A CA 1
ATOM 1887 C C . ALA A 1 264 ? 9.433 9.060 3.340 1.00 87.88 264 ALA A C 1
ATOM 1889 O O . ALA A 1 264 ? 9.022 7.982 2.904 1.00 87.88 264 ALA A O 1
ATOM 1890 N N . ALA A 1 265 ? 8.906 9.652 4.402 1.00 87.00 265 ALA A N 1
ATOM 1891 C CA . ALA A 1 265 ? 7.657 9.256 5.037 1.00 87.00 265 ALA A CA 1
ATOM 1892 C C . ALA A 1 265 ? 6.794 10.502 5.187 1.00 87.00 265 ALA A C 1
ATOM 1894 O O . ALA A 1 265 ? 7.320 11.583 5.458 1.00 87.00 265 ALA A O 1
ATOM 1895 N N . PHE A 1 266 ? 5.487 10.377 4.995 1.00 91.62 266 PHE A N 1
ATOM 1896 C CA . PHE A 1 266 ? 4.603 11.523 5.110 1.00 91.62 266 PHE A CA 1
ATOM 1897 C C . PHE A 1 266 ? 3.187 11.112 5.495 1.00 91.62 266 PHE A C 1
ATOM 1899 O O . PHE A 1 266 ? 2.786 9.963 5.336 1.00 91.62 266 PHE A O 1
ATOM 1906 N N . ASP A 1 267 ? 2.422 12.080 5.982 1.00 92.56 267 ASP A N 1
ATOM 1907 C CA . ASP A 1 267 ? 0.984 11.944 6.152 1.00 92.56 267 ASP A CA 1
ATOM 1908 C C . ASP A 1 267 ? 0.277 13.226 5.717 1.00 92.56 267 ASP A C 1
ATOM 1910 O O . ASP A 1 267 ? 0.867 14.315 5.731 1.00 92.56 267 ASP A O 1
ATOM 1914 N N . VAL A 1 268 ? -0.980 13.094 5.301 1.00 91.00 268 VAL A N 1
ATOM 1915 C CA . VAL A 1 268 ? -1.792 14.205 4.796 1.00 91.00 268 VAL A CA 1
ATOM 1916 C C . VAL A 1 268 ? -3.097 14.316 5.561 1.00 91.00 268 VAL A C 1
ATOM 1918 O O . VAL A 1 268 ? -3.812 13.340 5.765 1.00 91.00 268 VAL A O 1
ATOM 1921 N N . VAL A 1 269 ? -3.434 15.538 5.961 1.00 89.81 269 VAL A N 1
ATOM 1922 C CA . VAL A 1 269 ? -4.648 15.831 6.720 1.00 89.81 269 VAL A CA 1
ATOM 1923 C C . VAL A 1 269 ? -5.415 16.983 6.090 1.00 89.81 269 VAL A C 1
ATOM 1925 O O . VAL A 1 269 ? -4.845 17.945 5.566 1.00 89.81 269 VAL A O 1
ATOM 1928 N N . LYS A 1 270 ? -6.741 16.894 6.161 1.00 90.19 270 LYS A N 1
ATOM 1929 C CA . LYS A 1 270 ? -7.636 17.977 5.771 1.00 90.19 270 LYS A CA 1
ATOM 1930 C C . LYS A 1 270 ? -7.559 19.091 6.810 1.00 90.19 270 LYS A C 1
ATOM 1932 O O . LYS A 1 270 ? -7.952 18.890 7.954 1.00 90.19 270 LYS A O 1
ATOM 1937 N N . LEU A 1 271 ? -7.083 20.267 6.404 1.00 88.69 271 LEU A N 1
ATOM 1938 C CA . LEU A 1 271 ? -7.079 21.467 7.246 1.00 88.69 271 LEU A CA 1
ATOM 1939 C C . LEU A 1 271 ? -8.344 22.306 7.027 1.00 88.69 271 LEU A C 1
ATOM 1941 O O . LEU A 1 271 ? -8.899 22.869 7.964 1.00 88.69 271 LEU A O 1
ATOM 1945 N N . SER A 1 272 ? -8.801 22.386 5.779 1.00 89.19 272 SER A N 1
ATOM 1946 C CA . SER A 1 272 ? -10.054 23.026 5.376 1.00 89.19 272 SER A CA 1
ATOM 1947 C C . SER A 1 272 ? -10.584 22.344 4.103 1.00 89.19 272 SER A C 1
ATOM 1949 O O . SER A 1 272 ? -9.871 21.517 3.531 1.00 89.19 272 SER A O 1
ATOM 1951 N N . PRO A 1 273 ? -11.794 22.676 3.612 1.00 89.12 273 PRO A N 1
ATOM 1952 C CA . PRO A 1 273 ? -12.335 22.111 2.369 1.00 89.12 273 PRO A CA 1
ATOM 1953 C C . PRO A 1 273 ? -11.451 22.282 1.123 1.00 89.12 273 PRO A C 1
ATOM 1955 O O . PRO A 1 273 ? -11.643 21.567 0.146 1.00 89.12 273 PRO A O 1
ATOM 1958 N N . THR A 1 274 ? -10.500 23.218 1.140 1.00 84.31 274 THR A N 1
ATOM 1959 C CA . THR A 1 274 ? -9.614 23.529 0.005 1.00 84.31 274 THR A CA 1
ATOM 1960 C C . THR A 1 274 ? -8.133 23.457 0.365 1.00 84.31 274 THR A C 1
ATOM 1962 O O . THR A 1 274 ? -7.282 23.762 -0.471 1.00 84.31 274 THR A O 1
ATOM 1965 N N . VAL A 1 275 ? -7.799 23.083 1.602 1.00 85.00 275 VAL A N 1
ATOM 1966 C CA . VAL A 1 275 ? -6.417 23.038 2.078 1.00 85.00 275 VAL A CA 1
ATOM 1967 C C . VAL A 1 275 ? -6.131 21.681 2.693 1.00 85.00 275 VAL A C 1
ATOM 1969 O O . VAL A 1 275 ? -6.722 21.288 3.702 1.00 85.00 275 VAL A O 1
ATOM 1972 N N . THR A 1 276 ? -5.164 21.003 2.091 1.00 86.88 276 THR A N 1
ATOM 1973 C CA . THR A 1 276 ? -4.522 19.808 2.632 1.00 86.88 276 THR A CA 1
ATOM 1974 C C . THR A 1 276 ? -3.186 20.207 3.233 1.00 86.88 276 THR A C 1
ATOM 1976 O O . THR A 1 276 ? -2.450 21.011 2.654 1.00 86.88 276 THR A O 1
ATOM 1979 N N . ARG A 1 277 ? -2.884 19.669 4.412 1.00 86.62 277 ARG A N 1
ATOM 1980 C CA . ARG A 1 277 ? -1.596 19.826 5.084 1.00 86.62 277 ARG A CA 1
ATOM 1981 C C . ARG A 1 277 ? -0.840 18.510 5.019 1.00 86.62 277 ARG A C 1
ATOM 1983 O O . ARG A 1 277 ? -1.402 17.477 5.365 1.00 86.62 277 ARG A O 1
ATOM 1990 N N . MET A 1 278 ? 0.424 18.576 4.617 1.00 89.44 278 MET A N 1
ATOM 1991 C CA . MET A 1 278 ? 1.348 17.448 4.659 1.00 89.44 278 MET A CA 1
ATOM 1992 C C . MET A 1 278 ? 2.327 17.608 5.823 1.00 89.44 278 MET A C 1
ATOM 1994 O O . MET A 1 278 ? 2.830 18.709 6.057 1.00 89.44 278 MET A O 1
ATOM 1998 N N . TYR A 1 279 ? 2.599 16.507 6.516 1.00 86.62 279 TYR A N 1
ATOM 1999 C CA . TYR A 1 279 ? 3.715 16.350 7.444 1.00 86.62 279 TYR A CA 1
ATOM 2000 C C . TYR A 1 279 ? 4.679 15.345 6.832 1.00 86.62 279 TYR A C 1
ATOM 2002 O O . TYR A 1 279 ? 4.251 14.252 6.484 1.00 86.62 279 TYR A O 1
ATOM 2010 N N . ALA A 1 280 ? 5.952 15.702 6.680 1.00 85.50 280 ALA A N 1
ATOM 2011 C CA . ALA A 1 280 ? 6.925 14.866 5.979 1.00 85.50 280 ALA A CA 1
ATOM 2012 C C . ALA A 1 280 ? 8.237 14.723 6.754 1.00 85.50 280 ALA A C 1
ATOM 2014 O O . ALA A 1 280 ? 8.703 15.682 7.350 1.00 85.50 280 ALA A O 1
ATOM 2015 N N . GLN A 1 281 ? 8.862 13.552 6.688 1.00 84.75 281 GLN A N 1
ATOM 2016 C CA . GLN A 1 281 ? 10.233 13.286 7.115 1.00 84.75 281 GLN A CA 1
ATOM 2017 C C . GLN A 1 281 ? 11.026 12.765 5.918 1.00 84.75 281 GLN A C 1
ATOM 2019 O O . GLN A 1 281 ? 10.527 11.925 5.176 1.00 84.75 281 GLN A O 1
ATOM 2024 N N . ILE A 1 282 ? 12.269 13.226 5.766 1.00 83.19 282 ILE A N 1
ATOM 2025 C CA . ILE A 1 282 ? 13.167 12.856 4.666 1.00 83.19 282 ILE A CA 1
ATOM 2026 C C . ILE A 1 282 ? 14.542 12.491 5.243 1.00 83.19 282 ILE A C 1
ATOM 2028 O O . ILE A 1 282 ? 15.090 13.287 6.013 1.00 83.19 282 ILE A O 1
ATOM 2032 N N . GLY A 1 283 ? 15.082 11.321 4.883 1.00 78.56 283 GLY A N 1
ATOM 2033 C CA . GLY A 1 283 ? 16.447 10.892 5.221 1.00 78.56 283 GLY A CA 1
ATOM 2034 C C . GLY A 1 283 ? 16.612 9.427 5.655 1.00 78.56 283 GLY A C 1
ATOM 2035 O O . GLY A 1 283 ? 15.632 8.722 5.885 1.00 78.56 283 GLY A O 1
ATOM 2036 N N . ASN A 1 284 ? 17.874 8.984 5.792 1.00 69.00 284 ASN A N 1
ATOM 2037 C CA . ASN A 1 284 ? 18.271 7.590 6.098 1.00 69.00 284 ASN A CA 1
ATOM 2038 C C . ASN A 1 284 ? 18.966 7.372 7.466 1.00 69.00 284 ASN A C 1
ATOM 2040 O O . ASN A 1 284 ? 18.927 6.272 8.004 1.00 69.00 284 ASN A O 1
ATOM 2044 N N . ALA A 1 285 ? 19.629 8.372 8.066 1.00 55.09 285 ALA A N 1
ATOM 2045 C CA . ALA A 1 285 ? 20.531 8.125 9.203 1.00 55.09 285 ALA A CA 1
ATOM 2046 C C . ALA A 1 285 ? 20.287 9.022 10.426 1.00 55.09 285 ALA A C 1
ATOM 2048 O O . ALA A 1 285 ? 20.290 10.250 10.345 1.00 55.09 285 ALA A O 1
ATOM 2049 N N . GLY A 1 286 ? 20.182 8.379 11.593 1.00 50.12 286 GLY A N 1
ATOM 2050 C CA . GLY A 1 286 ? 20.227 8.997 12.916 1.00 50.12 286 GLY A CA 1
ATOM 2051 C C . GLY A 1 286 ? 21.651 9.267 13.417 1.00 50.12 286 GLY A C 1
ATOM 2052 O O . GLY A 1 286 ? 22.102 8.611 14.352 1.00 50.12 286 GLY A O 1
ATOM 2053 N N . LEU A 1 287 ? 22.349 10.268 12.867 1.00 37.69 287 LEU A N 1
ATOM 2054 C CA . LEU A 1 287 ? 23.553 10.832 13.500 1.00 37.69 287 LEU A CA 1
ATOM 2055 C C . LEU A 1 287 ? 23.370 12.328 13.809 1.00 37.69 287 LEU A C 1
ATOM 2057 O O . LEU A 1 287 ? 23.215 13.152 12.915 1.00 37.69 287 LEU A O 1
ATOM 2061 N N . LYS A 1 288 ? 23.393 12.626 15.120 1.00 38.19 288 LYS A N 1
ATOM 2062 C CA . LYS A 1 288 ? 23.389 13.929 15.821 1.00 38.19 288 LYS A CA 1
ATOM 2063 C C . LYS A 1 288 ? 22.400 14.986 15.304 1.00 38.19 288 LYS A C 1
ATOM 2065 O O . LYS A 1 288 ? 22.736 15.801 14.454 1.00 38.19 288 LYS A O 1
ATOM 2070 N N . CYS A 1 289 ? 21.218 15.028 15.928 1.00 37.69 289 CYS A N 1
ATOM 2071 C CA . CYS A 1 289 ? 20.332 16.196 16.051 1.00 37.69 289 CYS A CA 1
ATOM 2072 C C . CYS A 1 289 ? 20.341 17.188 14.874 1.00 37.69 289 CYS A C 1
ATOM 2074 O O . CYS A 1 289 ? 20.579 18.382 15.049 1.00 37.69 289 CYS A O 1
ATOM 2076 N N . ARG A 1 290 ? 19.986 16.727 13.678 1.00 38.06 290 ARG A N 1
ATOM 2077 C CA . ARG A 1 290 ? 19.132 17.552 12.825 1.00 38.06 290 ARG A CA 1
ATOM 2078 C C . ARG A 1 290 ? 17.777 16.866 12.880 1.00 38.06 290 ARG A C 1
ATOM 2080 O O . ARG A 1 290 ? 17.702 15.733 12.410 1.00 38.06 290 ARG A O 1
ATOM 2087 N N . PRO A 1 291 ? 16.763 17.449 13.547 1.00 35.44 291 PRO A N 1
ATOM 2088 C CA . PRO A 1 291 ? 15.457 16.814 13.618 1.00 35.44 291 PRO A CA 1
ATOM 2089 C C . PRO A 1 291 ? 15.020 16.469 12.198 1.00 35.44 291 PRO A C 1
ATOM 2091 O O . PRO A 1 291 ? 15.309 17.234 11.268 1.00 35.44 291 PRO A O 1
ATOM 2094 N N . ALA A 1 292 ? 14.352 15.319 12.046 1.00 40.72 292 ALA A N 1
ATOM 2095 C CA . ALA A 1 292 ? 13.479 15.079 10.909 1.00 40.72 292 ALA A CA 1
ATOM 2096 C C . ALA A 1 292 ? 12.791 16.412 10.621 1.00 40.72 292 ALA A C 1
ATOM 2098 O O . ALA A 1 292 ? 12.118 16.953 11.503 1.00 40.72 292 ALA A O 1
ATOM 2099 N N . ARG A 1 293 ? 13.083 17.027 9.469 1.00 42.81 293 ARG A N 1
ATOM 2100 C CA . ARG A 1 293 ? 12.447 18.294 9.127 1.00 42.81 293 ARG A CA 1
ATOM 2101 C C . ARG A 1 293 ? 11.017 17.924 8.814 1.00 42.81 293 ARG A C 1
ATOM 2103 O O . ARG A 1 293 ? 10.720 17.629 7.668 1.00 42.81 293 ARG A O 1
ATOM 2110 N N . ALA A 1 294 ? 10.185 17.880 9.852 1.00 41.06 294 ALA A N 1
ATOM 2111 C CA . ALA A 1 294 ? 8.752 17.838 9.728 1.00 41.06 294 ALA A CA 1
ATOM 2112 C C . ALA A 1 294 ? 8.389 19.120 8.995 1.00 41.06 294 ALA A C 1
ATOM 2114 O O . ALA A 1 294 ? 8.438 20.227 9.526 1.00 41.06 294 ALA A O 1
ATOM 2115 N N . ALA A 1 295 ? 8.242 18.952 7.695 1.00 43.34 295 ALA A N 1
ATOM 2116 C CA . ALA A 1 295 ? 8.083 20.036 6.776 1.00 43.34 295 ALA A CA 1
ATOM 2117 C C . ALA A 1 295 ? 6.577 20.216 6.611 1.00 43.34 295 ALA A C 1
ATOM 2119 O O . ALA A 1 295 ? 5.887 19.278 6.214 1.00 43.34 295 ALA A O 1
ATOM 2120 N N . THR A 1 296 ? 6.053 21.387 6.971 1.00 44.06 296 THR A N 1
ATOM 2121 C CA . THR A 1 296 ? 4.672 21.730 6.613 1.00 44.06 296 THR A CA 1
ATOM 2122 C C . THR A 1 296 ? 4.699 22.362 5.235 1.00 44.06 296 THR A C 1
ATOM 2124 O O . THR A 1 296 ? 5.427 23.331 5.011 1.00 44.06 296 THR A O 1
ATOM 2127 N N . SER A 1 297 ? 3.961 21.789 4.289 1.00 45.38 297 SER A N 1
ATOM 2128 C CA . SER A 1 297 ? 3.729 22.446 3.008 1.00 45.38 297 SER A CA 1
ATOM 2129 C C . SER A 1 297 ? 2.661 23.533 3.184 1.00 45.38 297 SER A C 1
ATOM 2131 O O . SER A 1 297 ? 1.685 23.351 3.922 1.00 45.38 297 SER A O 1
ATOM 2133 N N . ALA A 1 298 ? 2.803 24.647 2.462 1.00 46.75 298 ALA A N 1
ATOM 2134 C CA . ALA A 1 298 ? 1.682 25.535 2.138 1.00 46.75 298 ALA A CA 1
ATOM 2135 C C . ALA A 1 298 ? 0.567 24.738 1.408 1.00 46.75 298 ALA A C 1
ATOM 2137 O O . ALA A 1 298 ? 0.790 23.569 1.064 1.00 46.75 298 ALA A O 1
ATOM 2138 N N . PRO A 1 299 ? -0.641 25.302 1.185 1.00 46.50 299 PRO A N 1
ATOM 2139 C CA . PRO A 1 299 ? -1.745 24.581 0.555 1.00 46.50 299 PRO A CA 1
ATOM 2140 C C . PRO A 1 299 ? -1.279 23.868 -0.709 1.00 46.50 299 PRO A C 1
ATOM 2142 O O . PRO A 1 299 ? -0.804 24.509 -1.644 1.00 46.50 299 PRO A O 1
ATOM 2145 N N . VAL A 1 300 ? -1.429 22.544 -0.743 1.00 50.06 300 VAL A N 1
ATOM 2146 C CA . VAL A 1 300 ? -0.892 21.712 -1.830 1.00 50.06 300 VAL A CA 1
ATOM 2147 C C . VAL A 1 300 ? -1.575 21.995 -3.184 1.00 50.06 300 VAL A C 1
ATOM 2149 O O . VAL A 1 300 ? -1.151 21.492 -4.216 1.00 50.06 300 VAL A O 1
ATOM 2152 N N . ASN A 1 301 ? -2.589 22.864 -3.205 1.00 42.22 301 ASN A N 1
ATOM 2153 C CA . ASN A 1 301 ? -3.256 23.351 -4.411 1.00 42.22 301 ASN A CA 1
ATOM 2154 C C . ASN A 1 301 ? -2.495 24.465 -5.152 1.00 42.22 301 ASN A C 1
ATOM 2156 O O . ASN A 1 301 ? -2.807 24.736 -6.308 1.00 42.22 301 ASN A O 1
ATOM 2160 N N . ALA A 1 302 ? -1.500 25.108 -4.535 1.00 38.38 302 ALA A N 1
ATOM 2161 C CA . ALA A 1 302 ? -0.663 26.089 -5.219 1.00 38.38 302 ALA A CA 1
ATOM 2162 C C . ALA A 1 302 ? 0.586 25.388 -5.767 1.00 38.38 302 ALA A C 1
ATOM 2164 O O . ALA A 1 302 ? 1.333 24.763 -5.019 1.00 38.38 302 ALA A O 1
ATOM 2165 N N . GLY A 1 303 ? 0.824 25.464 -7.075 1.00 38.28 303 GLY A N 1
ATOM 2166 C CA . GLY A 1 303 ? 2.003 24.907 -7.751 1.00 38.28 303 GLY A CA 1
ATOM 2167 C C . GLY A 1 303 ? 3.334 25.582 -7.390 1.00 38.28 303 GLY A C 1
ATOM 2168 O O . GLY A 1 303 ? 4.168 25.765 -8.268 1.00 38.28 303 GLY A O 1
ATOM 2169 N N . THR A 1 304 ? 3.545 25.985 -6.136 1.00 38.00 304 THR A N 1
ATOM 2170 C CA . THR A 1 304 ? 4.766 26.645 -5.672 1.00 38.00 304 THR A CA 1
ATOM 2171 C C . THR A 1 304 ? 5.645 25.669 -4.890 1.00 38.00 304 THR A C 1
ATOM 2173 O O . THR A 1 304 ? 5.230 25.029 -3.928 1.00 38.00 304 THR A O 1
ATOM 2176 N N . THR A 1 305 ? 6.899 25.555 -5.318 1.00 39.16 305 THR A N 1
ATOM 2177 C CA . THR A 1 305 ? 7.933 24.650 -4.790 1.00 39.16 305 THR A CA 1
ATOM 2178 C C . THR A 1 305 ? 8.619 25.165 -3.518 1.00 39.16 305 THR A C 1
ATOM 2180 O O . THR A 1 305 ? 9.642 24.626 -3.103 1.00 39.16 305 THR A O 1
ATOM 2183 N N . THR A 1 306 ? 8.106 26.216 -2.874 1.00 38.25 306 THR A N 1
ATOM 2184 C CA . THR A 1 306 ? 8.898 26.992 -1.909 1.00 38.25 306 THR A CA 1
ATOM 2185 C C . THR A 1 306 ? 8.100 27.450 -0.691 1.00 38.25 306 THR A C 1
ATOM 2187 O O . THR A 1 306 ? 7.813 28.632 -0.551 1.00 38.25 306 THR A O 1
ATOM 2190 N N . SER A 1 307 ? 7.782 26.534 0.223 1.00 44.72 307 SER A N 1
ATOM 2191 C CA . SER A 1 307 ? 7.859 26.815 1.669 1.00 44.72 307 SER A CA 1
ATOM 2192 C C . SER A 1 307 ? 7.590 25.532 2.451 1.00 44.72 307 SER A C 1
ATOM 2194 O O . SER A 1 307 ? 6.469 25.257 2.873 1.00 44.72 307 SER A O 1
ATOM 2196 N N . TRP A 1 308 ? 8.634 24.734 2.620 1.00 50.09 308 TRP A N 1
ATOM 2197 C CA . TRP A 1 308 ? 8.671 23.672 3.613 1.00 50.09 308 TRP A CA 1
ATOM 2198 C C . TRP A 1 308 ? 9.135 24.307 4.924 1.00 50.09 308 TRP A C 1
ATOM 2200 O O . TRP A 1 308 ? 10.322 24.586 5.095 1.00 50.09 308 TRP A O 1
ATOM 2210 N N . LEU A 1 309 ? 8.198 24.632 5.817 1.00 44.47 309 LEU A N 1
ATOM 2211 C CA . LEU A 1 309 ? 8.556 25.223 7.109 1.00 44.47 309 LEU A CA 1
ATOM 2212 C C . LEU A 1 309 ? 9.044 24.116 8.051 1.00 44.47 309 LEU A C 1
ATOM 2214 O O . LEU A 1 309 ? 8.337 23.114 8.183 1.00 44.47 309 LEU A O 1
ATOM 2218 N N . PRO A 1 310 ? 10.203 24.273 8.716 1.00 41.16 310 PRO A N 1
ATOM 2219 C CA . PRO A 1 310 ? 10.617 23.351 9.762 1.00 41.16 310 PRO A CA 1
ATOM 2220 C C . PRO A 1 310 ? 9.633 23.417 10.934 1.00 41.16 310 PRO A C 1
ATOM 2222 O O . PRO A 1 310 ? 9.260 24.504 11.374 1.00 41.16 310 PRO A O 1
ATOM 2225 N N . LEU A 1 311 ? 9.225 22.258 11.448 1.00 35.66 311 LEU A N 1
ATOM 2226 C CA . LEU A 1 311 ? 8.472 22.159 12.694 1.00 35.66 311 LEU A CA 1
ATOM 2227 C C . LEU A 1 311 ? 9.328 22.721 13.837 1.00 35.66 311 LEU A C 1
ATOM 2229 O O . LEU A 1 311 ? 10.404 22.196 14.131 1.00 35.66 311 LEU A O 1
ATOM 2233 N N . VAL A 1 312 ? 8.859 23.798 14.460 1.00 28.64 312 VAL A N 1
ATOM 2234 C CA . VAL A 1 312 ? 9.348 24.229 15.771 1.00 28.64 312 VAL A CA 1
ATOM 2235 C C . VAL A 1 312 ? 8.523 23.443 16.788 1.00 28.64 312 VAL A C 1
ATOM 2237 O O . VAL A 1 312 ? 7.298 23.562 16.783 1.00 28.64 312 VAL A O 1
ATOM 2240 N N . LEU A 1 313 ? 9.184 22.570 17.553 1.00 29.62 313 LEU A N 1
ATOM 2241 C CA . LEU A 1 313 ? 8.590 21.841 18.679 1.00 29.62 313 LEU A CA 1
ATOM 2242 C C . LEU A 1 313 ? 8.459 22.758 19.896 1.00 29.62 313 LEU A C 1
ATOM 2244 O O . LEU A 1 313 ? 9.398 23.561 20.109 1.00 29.62 313 LEU A O 1
#